Protein AF-A0A2P4Y8E2-F1 (afdb_monomer)

Nearest PDB structures (foldseek):
  6z0c-assembly1_A  TM=2.408E-01  e=1.254E+00  Escherichia coli
  8d9p-assembly1_A  TM=2.592E-01  e=2.891E+00  synthetic construct

Foldseek 3Di:
DVLLVLVVVLLVQLVVVVVVHNDDPADDPSSLVSLQSSVVVQCVVPVPDLGDPLRLVSCVLRDVDDSVNSSLSNVLSVLVVVLVVLVVVLVVLVVVLLVVQVVLVVCVVVDPLVVSLVCLLVDLVNLQSLLVSLVSQLVSLVSQQVSLVSQDPVNCVPDDCVNNPRDDSVVSNVVSLVVSVVSHDPPSYDSVSSVSSNVVNVVPPPDPDDDDDDDDDDDDDDDDDDDDDDDDDDDDDDDDDDDDDDDDPPPDDDRDDPCSVDDDDD

Mean predicted aligned error: 13.5 Å

pLDDT: mean 79.36, std 23.02, range [25.84, 97.94]

Solvent-accessible surface area (backbone atoms only — not comparable to full-atom values): 16280 Å² total; per-residue (Å²): 115,67,58,59,54,34,44,48,54,32,50,50,56,51,49,58,46,48,75,76,40,81,78,62,100,56,87,58,72,86,47,49,61,40,50,49,58,29,46,52,52,52,39,70,76,32,75,90,47,103,67,55,71,44,55,50,53,60,50,46,74,80,38,100,54,53,66,69,56,51,53,55,50,50,54,34,52,50,33,43,50,53,17,50,52,35,43,53,54,35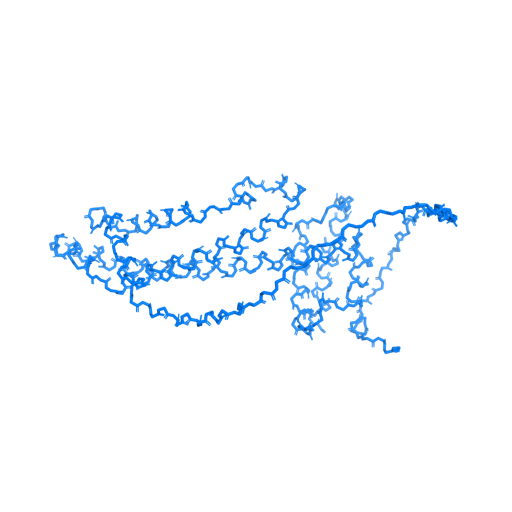,52,54,46,48,52,57,52,49,56,59,40,46,54,54,46,57,46,52,74,79,44,60,58,69,58,52,29,55,48,60,67,65,37,61,63,62,12,40,53,52,36,52,44,52,53,36,48,51,52,22,47,51,34,42,36,57,23,32,70,62,55,48,76,75,58,49,76,81,47,60,68,85,75,50,52,77,70,52,64,71,61,51,52,52,51,48,54,52,55,58,56,67,62,42,54,90,83,53,70,53,74,66,50,54,51,49,29,28,53,58,32,60,73,67,55,80,73,76,80,76,78,80,80,81,85,88,85,81,89,82,89,83,89,81,91,83,90,82,86,88,84,89,85,89,80,86,84,80,86,78,86,76,76,82,80,77,86,72,81,69,94,70,77,79,85,87,56,77,68,56,70,52,82,82,90,126

Structure (mmCIF, N/CA/C/O backbone):
data_AF-A0A2P4Y8E2-F1
#
_entry.id   AF-A0A2P4Y8E2-F1
#
loop_
_atom_site.group_PDB
_atom_site.id
_atom_site.type_symbol
_atom_site.label_atom_id
_atom_site.label_alt_id
_atom_site.label_comp_id
_atom_site.label_asym_id
_atom_site.label_entity_id
_atom_site.label_seq_id
_atom_site.pdbx_PDB_ins_code
_atom_site.Cartn_x
_atom_site.Cartn_y
_atom_site.Cartn_z
_atom_site.occupancy
_atom_site.B_iso_or_equiv
_atom_site.auth_seq_id
_atom_site.auth_comp_id
_atom_site.auth_asym_id
_atom_site.auth_atom_id
_atom_site.pdbx_PDB_model_num
ATOM 1 N N . ALA A 1 1 ? 2.349 -13.850 -28.112 1.00 74.94 1 ALA A N 1
ATOM 2 C CA . ALA A 1 1 ? 1.150 -13.007 -28.368 1.00 74.94 1 ALA A CA 1
ATOM 3 C C . ALA A 1 1 ? 1.001 -11.817 -27.395 1.00 74.94 1 ALA A C 1
ATOM 5 O O . ALA A 1 1 ? 1.073 -10.678 -27.838 1.00 74.94 1 ALA A O 1
ATOM 6 N N . GLU A 1 2 ? 0.826 -12.027 -26.080 1.00 88.19 2 GLU A N 1
ATOM 7 C CA . GLU A 1 2 ? 0.550 -10.923 -25.125 1.00 88.19 2 GLU A CA 1
ATOM 8 C C . GLU A 1 2 ? 1.796 -10.107 -24.721 1.00 88.19 2 GLU A C 1
ATOM 10 O O . GLU A 1 2 ? 1.729 -8.881 -24.643 1.00 88.19 2 GLU A O 1
ATOM 15 N N . VAL A 1 3 ? 2.953 -10.759 -24.530 1.00 86.06 3 VAL A N 1
ATOM 16 C CA . VAL A 1 3 ? 4.234 -10.079 -24.231 1.00 86.06 3 VAL A CA 1
ATOM 17 C C . VAL A 1 3 ? 4.598 -9.085 -25.336 1.00 86.06 3 VAL A C 1
ATOM 19 O O . VAL A 1 3 ? 4.912 -7.935 -25.045 1.00 86.06 3 VAL A O 1
ATOM 22 N N . VAL A 1 4 ? 4.484 -9.507 -26.600 1.00 87.56 4 VAL A N 1
ATOM 23 C CA . VAL A 1 4 ? 4.744 -8.668 -27.783 1.00 87.56 4 VAL A CA 1
ATOM 24 C C . VAL A 1 4 ? 3.806 -7.462 -27.809 1.00 87.56 4 VAL A C 1
ATOM 26 O O . VAL A 1 4 ? 4.258 -6.337 -27.989 1.00 87.56 4 VAL A O 1
ATOM 29 N N . ARG A 1 5 ? 2.512 -7.663 -27.532 1.00 92.62 5 ARG A N 1
ATOM 30 C CA . ARG A 1 5 ? 1.532 -6.571 -27.466 1.00 92.62 5 ARG A CA 1
ATOM 31 C C . ARG A 1 5 ? 1.879 -5.543 -26.388 1.00 92.62 5 ARG A C 1
ATOM 33 O O . ARG A 1 5 ? 1.798 -4.344 -26.637 1.00 92.62 5 ARG A O 1
ATOM 40 N N . LYS A 1 6 ? 2.260 -5.985 -25.183 1.00 92.44 6 LYS A N 1
ATOM 41 C CA . LYS A 1 6 ? 2.688 -5.073 -24.108 1.00 92.44 6 LYS A CA 1
ATOM 42 C C . LYS A 1 6 ? 3.998 -4.366 -24.451 1.00 92.44 6 LYS A C 1
ATOM 44 O O . LYS A 1 6 ? 4.163 -3.205 -24.083 1.00 92.44 6 LYS A O 1
ATOM 49 N N . LEU A 1 7 ? 4.911 -5.052 -25.140 1.00 91.31 7 LEU A N 1
ATOM 50 C CA . LEU A 1 7 ? 6.170 -4.465 -25.585 1.00 91.31 7 LEU A CA 1
ATOM 51 C C . LEU A 1 7 ? 5.919 -3.363 -26.616 1.00 91.31 7 LEU A C 1
ATOM 53 O O . LEU A 1 7 ? 6.537 -2.308 -26.521 1.00 91.31 7 LEU A O 1
ATOM 57 N N . GLU A 1 8 ? 4.968 -3.568 -27.527 1.00 92.94 8 GLU A N 1
ATOM 58 C CA . GLU A 1 8 ? 4.572 -2.543 -28.492 1.00 92.94 8 GLU A CA 1
ATOM 59 C C . GLU A 1 8 ? 3.977 -1.319 -27.789 1.00 92.94 8 GLU A C 1
ATOM 61 O O . GLU A 1 8 ? 4.393 -0.203 -28.063 1.00 92.94 8 GLU A O 1
ATOM 66 N N . VAL A 1 9 ? 3.119 -1.508 -26.777 1.00 95.00 9 VAL A N 1
ATOM 67 C CA . VAL A 1 9 ? 2.615 -0.390 -25.950 1.00 95.00 9 VAL A CA 1
ATOM 68 C C . VAL A 1 9 ? 3.758 0.394 -25.295 1.00 95.00 9 VAL A C 1
ATOM 70 O O . VAL A 1 9 ? 3.726 1.624 -25.261 1.00 95.00 9 VAL A O 1
ATOM 73 N N . LEU A 1 10 ? 4.778 -0.296 -24.775 1.00 95.06 10 LEU A N 1
ATOM 74 C CA . LEU A 1 10 ? 5.962 0.362 -24.224 1.00 95.06 10 LEU A CA 1
ATOM 75 C C . LEU A 1 10 ? 6.741 1.120 -25.313 1.00 95.06 10 LEU A C 1
ATOM 77 O O . LEU A 1 10 ? 7.168 2.245 -25.063 1.00 95.06 10 LEU A O 1
ATOM 81 N N . ARG A 1 11 ? 6.916 0.536 -26.502 1.00 92.88 11 ARG A N 1
ATOM 82 C CA . ARG A 1 11 ? 7.594 1.179 -27.636 1.00 92.88 11 ARG A CA 1
ATOM 83 C C . ARG A 1 11 ? 6.854 2.443 -28.079 1.00 92.88 11 ARG A C 1
ATOM 85 O O . ARG A 1 11 ? 7.490 3.489 -28.179 1.00 92.88 11 ARG A O 1
ATOM 92 N N . THR A 1 12 ? 5.536 2.375 -28.261 1.00 93.94 12 THR A N 1
ATOM 93 C CA . THR A 1 12 ? 4.703 3.535 -28.612 1.00 93.94 12 THR A CA 1
ATOM 94 C C . THR A 1 12 ? 4.834 4.640 -27.564 1.00 93.94 12 THR A C 1
ATOM 96 O O . THR A 1 12 ? 5.111 5.780 -27.914 1.00 93.94 12 THR A O 1
ATOM 99 N N . ALA A 1 13 ? 4.761 4.305 -26.271 1.00 93.31 13 ALA A N 1
ATOM 100 C CA . ALA A 1 13 ? 4.917 5.293 -25.201 1.00 93.31 13 ALA A CA 1
ATOM 101 C C . ALA A 1 13 ? 6.312 5.955 -25.189 1.00 93.31 13 ALA A C 1
ATOM 103 O O . ALA A 1 13 ? 6.449 7.131 -24.848 1.00 93.31 13 ALA A O 1
ATOM 104 N N . VAL A 1 14 ? 7.363 5.211 -25.553 1.00 93.19 14 VAL A N 1
ATOM 105 C CA . VAL A 1 14 ? 8.720 5.763 -25.710 1.00 93.19 14 VAL A CA 1
ATOM 106 C C . VAL A 1 14 ? 8.791 6.707 -26.909 1.00 93.19 14 VAL A C 1
ATOM 108 O O . VAL A 1 14 ? 9.417 7.762 -26.802 1.00 93.19 14 VAL A O 1
ATOM 111 N N . GLN A 1 15 ? 8.151 6.350 -28.022 1.00 91.31 15 GLN A N 1
ATOM 112 C CA . GLN A 1 15 ? 8.103 7.177 -29.224 1.00 91.31 15 GLN A CA 1
ATOM 113 C C . GLN A 1 15 ? 7.344 8.487 -28.979 1.00 91.31 15 GLN A C 1
ATOM 115 O O . GLN A 1 15 ? 7.900 9.553 -29.226 1.00 91.31 15 GLN A O 1
ATOM 120 N N . GLU A 1 16 ? 6.145 8.430 -28.398 1.00 91.69 16 GLU A N 1
ATOM 121 C CA . GLU A 1 16 ? 5.356 9.618 -28.030 1.00 91.69 16 GLU A CA 1
ATOM 122 C C . GLU A 1 16 ? 6.143 10.556 -27.098 1.00 91.69 16 GLU A C 1
ATOM 124 O O . GLU A 1 16 ? 6.124 11.784 -27.233 1.00 91.69 16 GLU A O 1
ATOM 129 N N . LEU A 1 17 ? 6.896 9.985 -26.152 1.00 89.31 17 LEU A N 1
ATOM 130 C CA . LEU A 1 17 ? 7.769 10.773 -25.291 1.00 89.31 17 LEU A CA 1
ATOM 131 C C . LEU A 1 17 ? 8.895 11.445 -26.089 1.00 89.31 17 LEU A C 1
ATOM 133 O O . LEU A 1 17 ? 9.172 12.620 -25.862 1.00 89.31 17 LEU A O 1
ATOM 137 N N . ALA A 1 18 ? 9.530 10.721 -27.012 1.00 89.06 18 ALA A N 1
ATOM 138 C CA . ALA A 1 18 ? 10.612 11.243 -27.843 1.00 89.06 18 ALA A CA 1
ATOM 139 C C . ALA A 1 18 ? 10.145 12.341 -28.817 1.00 89.06 18 ALA A C 1
ATOM 141 O O . ALA A 1 18 ? 10.914 13.256 -29.113 1.00 89.06 18 ALA A O 1
ATOM 142 N N . GLU A 1 19 ? 8.894 12.274 -29.281 1.00 89.38 19 GLU A N 1
ATOM 143 C CA . GLU A 1 19 ? 8.266 13.288 -30.140 1.00 89.38 19 GLU A CA 1
ATOM 144 C C . GLU A 1 19 ? 8.021 14.610 -29.398 1.00 89.38 19 GLU A C 1
ATOM 146 O O . GLU A 1 19 ? 8.092 15.685 -29.995 1.00 89.38 19 GLU A O 1
ATOM 151 N N . THR A 1 20 ? 7.774 14.553 -28.086 1.00 84.81 20 THR A N 1
ATOM 152 C CA . THR A 1 20 ? 7.528 15.750 -27.262 1.00 84.81 20 THR A CA 1
ATOM 153 C C . THR A 1 20 ? 8.806 16.361 -26.691 1.00 84.81 20 THR A C 1
ATOM 155 O O . THR A 1 20 ? 8.908 17.586 -26.584 1.00 84.81 20 THR A O 1
ATOM 158 N N . ALA A 1 21 ? 9.790 15.539 -26.317 1.00 81.50 21 ALA A N 1
ATOM 159 C CA . ALA A 1 21 ? 11.066 16.000 -25.784 1.00 81.50 21 ALA A CA 1
ATOM 160 C C . ALA A 1 21 ? 12.172 14.938 -25.930 1.00 81.50 21 ALA A C 1
ATOM 162 O O . ALA A 1 21 ? 11.895 13.740 -25.956 1.00 81.50 21 ALA A O 1
ATOM 163 N N . PRO A 1 22 ? 13.460 15.337 -25.923 1.00 84.56 22 PRO A N 1
ATOM 164 C CA . PRO A 1 22 ? 14.555 14.378 -25.848 1.00 84.56 22 PRO A CA 1
ATOM 165 C C . PRO A 1 22 ? 14.418 13.467 -24.623 1.00 84.56 22 PRO A C 1
ATOM 167 O O . PRO A 1 22 ? 14.210 13.952 -23.506 1.00 84.56 22 PRO A O 1
ATOM 170 N N . ILE A 1 23 ? 14.594 12.155 -24.820 1.00 83.56 23 ILE A N 1
ATOM 171 C CA . ILE A 1 23 ? 14.490 11.178 -23.731 1.00 83.56 23 ILE A CA 1
ATOM 172 C C . ILE A 1 23 ? 15.496 11.542 -22.622 1.00 83.56 23 ILE A C 1
ATOM 174 O O . ILE A 1 23 ? 16.705 11.632 -22.877 1.00 83.56 23 ILE A O 1
ATOM 178 N N . PRO A 1 24 ? 15.034 11.761 -21.378 1.00 82.56 24 PRO A N 1
ATOM 179 C CA . PRO A 1 24 ? 15.898 12.203 -20.295 1.00 82.56 24 PRO A CA 1
ATOM 180 C C . PRO A 1 24 ? 16.898 11.118 -19.881 1.00 82.56 24 PRO A C 1
ATOM 182 O O . PRO A 1 24 ? 16.663 9.920 -20.010 1.00 82.56 24 PRO A O 1
ATOM 185 N N . LYS A 1 25 ? 18.010 11.533 -19.261 1.00 82.69 25 LYS A N 1
ATOM 186 C CA . LYS A 1 25 ? 18.989 10.602 -18.654 1.00 82.69 25 LYS A CA 1
ATOM 187 C C . LYS A 1 25 ? 18.407 9.775 -17.499 1.00 82.69 25 LYS A C 1
ATOM 189 O O . LYS A 1 25 ? 19.018 8.799 -17.071 1.00 82.69 25 LYS A O 1
ATOM 194 N N . VAL A 1 26 ? 17.268 10.200 -16.963 1.00 83.62 26 VAL A N 1
ATOM 195 C CA . VAL A 1 26 ? 16.544 9.560 -15.864 1.00 83.62 26 VAL A CA 1
ATOM 196 C C . VAL A 1 26 ? 15.333 8.849 -16.441 1.00 83.62 26 VAL A C 1
ATOM 198 O O . VAL A 1 26 ? 14.685 9.417 -17.310 1.00 83.62 26 VAL A O 1
ATOM 201 N N . PHE A 1 27 ? 15.012 7.651 -15.949 1.00 88.00 27 PHE A N 1
ATOM 202 C CA . PHE A 1 27 ? 13.836 6.919 -16.400 1.00 88.00 27 PHE A CA 1
ATOM 203 C C . PHE A 1 27 ? 12.560 7.765 -16.209 1.00 88.00 27 PHE A C 1
ATOM 205 O O . PHE A 1 27 ? 12.288 8.192 -15.083 1.00 88.00 27 PHE A O 1
ATOM 212 N N . PRO A 1 28 ? 11.774 8.016 -17.266 1.00 88.19 28 PRO A N 1
ATOM 213 C CA . PRO A 1 28 ? 10.531 8.764 -17.180 1.00 88.19 28 PRO A CA 1
ATOM 214 C C . PRO A 1 28 ? 9.471 7.949 -16.446 1.00 88.19 28 PRO A C 1
ATOM 216 O O . PRO A 1 28 ? 9.211 6.798 -16.789 1.00 88.19 28 PRO A O 1
ATOM 219 N N . ARG A 1 29 ? 8.785 8.571 -15.484 1.00 86.88 29 ARG A N 1
ATOM 220 C CA . ARG A 1 29 ? 7.703 7.912 -14.734 1.00 86.88 29 ARG A CA 1
ATOM 221 C C . ARG A 1 29 ? 6.505 7.528 -15.591 1.00 86.88 29 ARG A C 1
ATOM 223 O O . ARG A 1 29 ? 5.814 6.578 -15.250 1.00 86.88 29 ARG A O 1
ATOM 230 N N . SER A 1 30 ? 6.267 8.231 -16.698 1.00 89.06 30 SER A N 1
ATOM 231 C CA . SER A 1 30 ? 5.232 7.862 -17.673 1.00 89.06 30 SER A CA 1
ATOM 232 C C . SER A 1 30 ? 5.453 6.464 -18.257 1.00 89.06 30 SER A C 1
ATOM 234 O O . SER A 1 30 ? 4.492 5.803 -18.636 1.00 89.06 30 SER A O 1
ATOM 236 N N . LEU A 1 31 ? 6.702 5.986 -18.271 1.00 92.81 31 LEU A N 1
ATOM 237 C CA . LEU A 1 31 ? 7.066 4.659 -18.755 1.00 92.81 31 LEU A CA 1
ATOM 238 C C . LEU A 1 31 ? 7.060 3.586 -17.654 1.00 92.81 31 LEU A C 1
ATOM 240 O O . LEU A 1 31 ? 7.261 2.415 -17.972 1.00 92.81 31 LEU A O 1
ATOM 244 N N . ASP A 1 32 ? 6.823 3.941 -16.383 1.00 92.69 32 ASP A N 1
ATOM 245 C CA . ASP A 1 32 ? 6.827 2.981 -15.271 1.00 92.69 32 ASP A CA 1
ATOM 246 C C . ASP A 1 32 ? 5.762 1.889 -15.474 1.00 92.69 32 ASP A C 1
ATOM 248 O O . ASP A 1 32 ? 6.080 0.703 -15.385 1.00 92.69 32 ASP A O 1
ATOM 252 N N . GLU A 1 33 ? 4.516 2.264 -15.793 1.00 94.75 33 GLU A N 1
ATOM 253 C CA . GLU A 1 33 ? 3.429 1.292 -15.994 1.00 94.75 33 GLU A CA 1
ATOM 254 C C . GLU A 1 33 ? 3.597 0.450 -17.271 1.00 94.75 33 GLU A C 1
ATOM 256 O O . GLU A 1 33 ? 3.504 -0.778 -17.170 1.00 94.75 33 GLU A O 1
ATOM 261 N N . PRO A 1 34 ? 3.895 1.029 -18.455 1.00 95.19 34 PRO A N 1
ATOM 262 C CA . PRO A 1 34 ? 4.160 0.235 -19.654 1.00 95.19 34 PRO A CA 1
ATOM 263 C C . PRO A 1 34 ? 5.328 -0.742 -19.476 1.00 95.19 34 PRO A C 1
ATOM 265 O O . PRO A 1 34 ? 5.195 -1.919 -19.818 1.00 95.19 34 PRO A O 1
ATOM 268 N N . LEU A 1 35 ? 6.442 -0.301 -18.872 1.00 95.19 35 LEU A N 1
ATOM 269 C CA . LEU A 1 35 ? 7.584 -1.178 -18.599 1.00 95.19 35 LEU A CA 1
ATOM 270 C C . LEU A 1 35 ? 7.185 -2.297 -17.639 1.00 95.19 35 LEU A C 1
ATOM 272 O O . LEU A 1 35 ? 7.512 -3.460 -17.881 1.00 95.19 35 LEU A O 1
ATOM 276 N N . ARG A 1 36 ? 6.461 -1.963 -16.564 1.00 94.81 36 ARG A N 1
ATOM 277 C CA . ARG A 1 36 ? 6.048 -2.948 -15.565 1.00 94.81 36 ARG A CA 1
ATOM 278 C C . ARG A 1 36 ? 5.073 -3.984 -16.130 1.00 94.81 36 ARG A C 1
ATOM 280 O O . ARG A 1 36 ? 5.105 -5.136 -15.703 1.00 94.81 36 ARG A O 1
ATOM 287 N N . ALA A 1 37 ? 4.230 -3.605 -17.087 1.00 94.44 37 ALA A N 1
ATOM 288 C CA . ALA A 1 37 ? 3.280 -4.516 -17.717 1.00 94.44 37 ALA A CA 1
ATOM 289 C C . ALA A 1 37 ? 3.972 -5.616 -18.538 1.00 94.44 37 ALA A C 1
ATOM 291 O O . ALA A 1 37 ? 3.604 -6.781 -18.413 1.00 94.44 37 ALA A O 1
ATOM 292 N N . VAL A 1 38 ? 4.984 -5.261 -19.338 1.00 93.31 38 VAL A N 1
ATOM 293 C CA . VAL A 1 38 ? 5.815 -6.245 -20.062 1.00 93.31 38 VAL A CA 1
ATOM 294 C C . VAL A 1 38 ? 6.565 -7.119 -19.072 1.00 93.31 38 VAL A C 1
ATOM 296 O O . VAL A 1 38 ? 6.594 -8.343 -19.167 1.00 93.31 38 VAL A O 1
ATOM 299 N N . ASP A 1 39 ? 7.153 -6.458 -18.088 1.00 92.38 39 ASP A N 1
ATOM 300 C CA . ASP A 1 39 ? 8.009 -7.073 -17.107 1.00 92.38 39 ASP A CA 1
ATOM 301 C C . ASP A 1 39 ? 7.324 -8.173 -16.278 1.00 92.38 39 ASP A C 1
ATOM 303 O O . ASP A 1 39 ? 7.903 -9.239 -16.073 1.00 92.38 39 ASP A O 1
ATOM 307 N N . LYS A 1 40 ? 6.083 -7.949 -15.828 1.00 92.69 40 LYS A N 1
ATOM 308 C CA . LYS A 1 40 ? 5.304 -8.971 -15.108 1.00 92.69 40 LYS A CA 1
ATOM 309 C C . LYS A 1 40 ? 5.214 -10.270 -15.899 1.00 92.69 40 LYS A C 1
ATOM 311 O O . LYS A 1 40 ? 5.509 -11.324 -15.350 1.00 92.69 40 LYS A O 1
ATOM 316 N N . LEU A 1 41 ? 4.913 -10.176 -17.192 1.00 91.06 41 LEU A N 1
ATOM 317 C CA . LEU A 1 41 ? 4.785 -11.344 -18.061 1.00 91.06 41 LEU A CA 1
ATOM 318 C C . LEU A 1 41 ? 6.123 -12.071 -18.245 1.00 91.06 41 LEU A C 1
ATOM 320 O O . LEU A 1 41 ? 6.163 -13.297 -18.266 1.00 91.06 41 LEU A O 1
ATOM 324 N N . VAL A 1 42 ? 7.231 -11.329 -18.339 1.00 88.88 42 VAL A N 1
ATOM 325 C CA . VAL A 1 42 ? 8.577 -11.919 -18.439 1.00 88.88 42 VAL A CA 1
ATOM 326 C C . VAL A 1 42 ? 8.961 -12.642 -17.146 1.00 88.88 42 VAL A C 1
ATOM 328 O O . VAL A 1 42 ? 9.538 -13.727 -17.201 1.00 88.88 42 VAL A O 1
ATOM 331 N N . VAL A 1 43 ? 8.639 -12.067 -15.985 1.00 88.56 43 VAL A N 1
ATOM 332 C CA . VAL A 1 43 ? 8.870 -12.710 -14.681 1.00 88.56 43 VAL A CA 1
ATOM 333 C C . VAL A 1 43 ? 7.985 -13.944 -14.512 1.00 88.56 43 VAL A C 1
ATOM 335 O O . VAL A 1 43 ? 8.467 -14.964 -14.035 1.00 88.56 43 VAL A O 1
ATOM 338 N N . GLU A 1 44 ? 6.722 -13.890 -14.930 1.00 87.56 44 GLU A N 1
ATOM 339 C CA . GLU A 1 44 ? 5.806 -15.037 -14.888 1.00 87.56 44 GLU A CA 1
ATOM 340 C C . GLU A 1 44 ? 6.270 -16.183 -15.798 1.00 87.56 44 GLU A C 1
ATOM 342 O O . GLU A 1 44 ? 6.232 -17.342 -15.389 1.00 87.56 44 GLU A O 1
ATOM 347 N N . ALA A 1 45 ? 6.769 -15.870 -16.998 1.00 85.75 45 ALA A N 1
ATOM 348 C CA . ALA A 1 45 ? 7.325 -16.861 -17.918 1.00 85.75 45 ALA A CA 1
ATO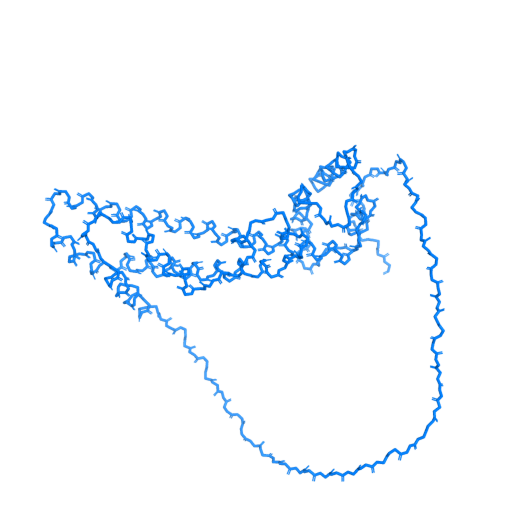M 349 C C . ALA A 1 45 ? 8.675 -17.429 -17.439 1.00 85.75 45 ALA A C 1
ATOM 351 O O . ALA A 1 45 ? 9.010 -18.582 -17.724 1.00 85.75 45 ALA A O 1
ATOM 352 N N . HIS A 1 46 ? 9.461 -16.639 -16.700 1.00 83.44 46 HIS A N 1
ATOM 353 C CA . HIS A 1 46 ? 10.808 -17.008 -16.260 1.00 83.44 46 HIS A CA 1
ATOM 354 C C . HIS A 1 46 ? 11.082 -16.665 -14.780 1.00 83.44 46 HIS A C 1
ATOM 356 O O . HIS A 1 46 ? 12.022 -15.923 -14.485 1.00 83.44 46 HIS A O 1
ATOM 362 N N . PRO A 1 47 ? 10.352 -17.253 -13.814 1.00 76.56 47 PRO A N 1
ATOM 363 C CA . PRO A 1 47 ? 10.366 -16.822 -12.408 1.00 76.56 47 PRO A CA 1
ATOM 364 C C . PRO A 1 47 ? 11.724 -16.982 -11.711 1.00 76.56 47 PRO A C 1
ATOM 366 O O . PRO A 1 47 ? 12.041 -16.248 -10.779 1.00 76.56 47 PRO A O 1
ATOM 369 N N . ASN A 1 48 ? 12.558 -17.911 -12.188 1.00 70.25 48 ASN A N 1
ATOM 370 C CA . ASN A 1 48 ? 13.880 -18.194 -11.619 1.00 70.25 48 ASN A CA 1
ATOM 371 C C . ASN A 1 48 ? 15.037 -17.504 -12.363 1.00 70.25 48 ASN A C 1
ATOM 373 O O . ASN A 1 48 ? 16.191 -17.622 -11.946 1.00 70.25 48 ASN A O 1
ATOM 377 N N . LYS A 1 49 ? 14.767 -16.788 -13.463 1.00 72.62 49 LYS A N 1
ATOM 378 C CA . LYS A 1 49 ? 15.781 -16.024 -14.205 1.00 72.62 49 LYS A CA 1
ATOM 379 C C . LYS A 1 49 ? 15.483 -14.543 -13.975 1.00 72.62 49 LYS A C 1
ATOM 381 O O . LYS A 1 49 ? 14.395 -14.082 -14.277 1.00 72.62 49 LYS A O 1
ATOM 386 N N . TRP A 1 50 ? 16.441 -13.751 -13.487 1.00 65.00 50 TRP A N 1
ATOM 387 C CA . TRP A 1 50 ? 16.217 -12.335 -13.120 1.00 65.00 50 TRP A CA 1
ATOM 388 C C . TRP A 1 50 ? 16.020 -11.372 -14.318 1.00 65.00 50 TRP A C 1
ATOM 390 O O . TRP A 1 50 ? 16.259 -10.174 -14.185 1.00 65.00 50 TRP A O 1
ATOM 400 N N . ARG A 1 51 ? 15.508 -11.894 -15.444 1.00 67.56 51 ARG A N 1
ATOM 401 C CA . ARG A 1 51 ? 15.203 -11.302 -16.757 1.00 67.56 51 ARG A CA 1
ATOM 402 C C . ARG A 1 51 ? 16.314 -11.515 -17.780 1.00 67.56 51 ARG A C 1
ATOM 404 O O . ARG A 1 51 ? 17.394 -10.936 -17.711 1.00 67.56 51 ARG A O 1
ATOM 411 N N . VAL A 1 52 ? 16.009 -12.435 -18.689 1.00 76.75 52 VAL A N 1
ATOM 412 C CA . VAL A 1 52 ? 16.862 -13.056 -19.709 1.00 76.75 52 VAL A CA 1
ATOM 413 C C . VAL A 1 52 ? 17.692 -12.024 -20.484 1.00 76.75 52 VAL A C 1
ATOM 415 O O . VAL A 1 52 ? 17.282 -10.877 -20.668 1.00 76.75 52 VAL A O 1
ATOM 418 N N . THR A 1 53 ? 18.884 -12.415 -20.946 1.00 78.44 53 THR A N 1
ATOM 419 C CA . THR A 1 53 ? 19.767 -11.520 -21.713 1.00 78.44 53 THR A CA 1
ATOM 420 C C . THR A 1 53 ? 19.083 -10.968 -22.967 1.00 78.44 53 THR A C 1
ATOM 422 O O . THR A 1 53 ? 19.224 -9.770 -23.209 1.00 78.44 53 THR A O 1
ATOM 425 N N . GLY A 1 54 ? 18.296 -11.788 -23.678 1.00 83.75 54 GLY A N 1
ATOM 426 C CA . GLY A 1 54 ? 17.499 -11.371 -24.840 1.00 83.75 54 GLY A CA 1
ATOM 427 C C . GLY A 1 54 ? 16.540 -10.229 -24.512 1.00 83.75 54 GLY A C 1
ATOM 428 O O . GLY A 1 54 ? 16.629 -9.168 -25.112 1.00 83.75 54 GLY A O 1
ATOM 429 N N . TYR A 1 55 ? 15.747 -10.354 -23.444 1.00 88.81 55 TYR A N 1
ATOM 430 C CA . TYR A 1 55 ? 14.821 -9.300 -23.017 1.00 88.81 55 TYR A CA 1
ATOM 431 C C . TYR A 1 55 ? 15.502 -7.941 -22.777 1.00 88.81 55 TYR A C 1
ATOM 433 O O . TYR A 1 55 ? 15.018 -6.903 -23.227 1.00 88.81 55 TYR A O 1
ATOM 441 N N . PHE A 1 56 ? 16.656 -7.924 -22.102 1.00 90.00 56 PHE A N 1
ATOM 442 C CA . PHE A 1 56 ? 17.399 -6.674 -21.924 1.00 90.00 56 PHE A CA 1
ATOM 443 C C . PHE A 1 56 ? 17.984 -6.145 -23.235 1.00 90.00 56 PHE A C 1
ATOM 445 O O . PHE A 1 56 ? 18.035 -4.928 -23.404 1.00 90.00 56 PHE A O 1
ATOM 452 N N . ALA A 1 57 ? 18.430 -7.020 -24.140 1.00 89.19 57 ALA A N 1
ATOM 453 C CA . ALA A 1 57 ? 18.886 -6.608 -25.464 1.00 89.19 57 ALA A CA 1
ATOM 454 C C . ALA A 1 57 ? 17.746 -5.925 -26.234 1.00 89.19 57 ALA A C 1
ATOM 456 O O . ALA A 1 57 ? 17.931 -4.800 -26.692 1.00 89.19 57 ALA A O 1
ATOM 457 N N . THR A 1 58 ? 16.559 -6.536 -26.247 1.00 90.31 58 THR A N 1
ATOM 458 C CA . THR A 1 58 ? 15.322 -6.004 -26.835 1.00 90.31 58 THR A CA 1
ATOM 459 C C . THR A 1 58 ? 14.984 -4.622 -26.283 1.00 90.31 58 THR A C 1
ATOM 461 O O . THR A 1 58 ? 14.838 -3.677 -27.055 1.00 90.31 58 THR A O 1
ATOM 464 N N . LEU A 1 59 ? 14.935 -4.457 -24.955 1.00 93.06 59 LEU A N 1
ATOM 465 C CA . LEU A 1 59 ? 14.649 -3.158 -24.334 1.00 93.06 59 LEU A CA 1
ATOM 466 C C . LEU A 1 59 ? 15.661 -2.075 -24.736 1.00 93.06 59 LEU A C 1
ATOM 468 O O . LEU A 1 59 ? 15.274 -0.948 -25.034 1.00 93.06 59 LEU A O 1
ATOM 472 N N . MET A 1 60 ? 16.954 -2.405 -24.758 1.00 92.88 60 MET A N 1
ATOM 473 C CA . MET A 1 60 ? 18.018 -1.448 -25.085 1.00 92.88 60 MET A CA 1
ATOM 474 C C . MET A 1 60 ? 18.032 -1.015 -26.559 1.00 92.88 60 MET A C 1
ATOM 476 O O . MET A 1 60 ? 18.752 -0.076 -26.891 1.00 92.88 60 MET A O 1
ATOM 480 N N . THR A 1 61 ? 17.260 -1.661 -27.443 1.00 92.00 61 THR A N 1
ATOM 481 C CA . THR A 1 61 ? 17.147 -1.222 -28.847 1.00 92.00 61 THR A CA 1
ATOM 482 C C . THR A 1 61 ? 16.399 0.103 -28.993 1.00 92.00 61 THR A C 1
ATOM 484 O O . THR A 1 61 ? 16.729 0.882 -29.881 1.00 92.00 61 THR A O 1
ATOM 487 N N . PHE A 1 62 ? 15.438 0.387 -28.107 1.00 90.50 62 PHE A N 1
ATOM 488 C CA . PHE A 1 62 ? 14.603 1.593 -28.167 1.00 90.50 62 PHE A CA 1
ATOM 489 C C . PHE A 1 62 ? 14.645 2.433 -26.881 1.00 90.50 62 PHE A C 1
ATOM 491 O O . PHE A 1 62 ? 14.267 3.602 -26.897 1.00 90.50 62 PHE A O 1
ATOM 498 N N . LEU A 1 63 ? 15.138 1.887 -25.763 1.00 92.50 63 LEU A N 1
ATOM 499 C CA . LEU A 1 63 ? 15.394 2.648 -24.541 1.00 92.50 63 LEU A CA 1
ATOM 500 C C . LEU A 1 63 ? 16.878 3.031 -24.444 1.00 92.50 63 LEU A C 1
ATOM 502 O O . LEU A 1 63 ? 17.726 2.141 -24.357 1.00 92.50 63 LEU A O 1
ATOM 506 N N . PRO A 1 64 ? 17.224 4.329 -24.337 1.00 91.00 64 PRO A N 1
ATOM 507 C CA . PRO A 1 64 ? 18.610 4.791 -24.246 1.00 91.00 64 PRO A CA 1
ATOM 508 C C . PRO A 1 64 ? 19.193 4.629 -22.826 1.00 91.00 64 PRO A C 1
ATOM 510 O O . PRO A 1 64 ? 19.841 5.531 -22.289 1.00 91.00 64 PRO A O 1
ATOM 513 N N . TYR A 1 65 ? 18.965 3.475 -22.193 1.00 92.00 65 TYR A N 1
ATOM 514 C CA . TYR A 1 65 ? 19.430 3.149 -20.845 1.00 92.00 65 TYR A CA 1
ATOM 515 C C . TYR A 1 65 ? 20.265 1.873 -20.843 1.00 92.00 65 TYR A C 1
ATOM 517 O O . TYR A 1 65 ? 20.013 0.935 -21.588 1.00 92.00 65 TYR A O 1
ATOM 525 N N . THR A 1 66 ? 21.252 1.802 -19.952 1.00 91.62 66 THR A N 1
ATOM 526 C CA . THR A 1 66 ? 22.069 0.592 -19.812 1.00 91.62 66 THR A CA 1
ATOM 527 C C . THR A 1 66 ? 21.273 -0.545 -19.168 1.00 91.62 66 THR A C 1
ATOM 529 O O . THR A 1 66 ? 20.389 -0.309 -18.341 1.00 91.62 66 THR A O 1
ATOM 532 N N . LYS A 1 67 ? 21.661 -1.798 -19.445 1.00 90.88 67 LYS A N 1
ATOM 533 C CA . LYS A 1 67 ? 21.106 -2.998 -18.788 1.00 90.88 67 LYS A CA 1
ATOM 534 C C . LYS A 1 67 ? 21.050 -2.862 -17.263 1.00 90.88 67 LYS A C 1
ATOM 536 O O . LYS A 1 67 ? 20.039 -3.176 -16.645 1.00 90.88 67 LYS A O 1
ATOM 541 N N . GLN A 1 68 ? 22.125 -2.360 -16.650 1.00 90.00 68 GLN A N 1
ATOM 542 C CA . GLN A 1 68 ? 22.195 -2.182 -15.198 1.00 90.00 68 GLN A CA 1
ATOM 543 C C . GLN A 1 68 ? 21.214 -1.117 -14.694 1.00 90.00 68 GLN A C 1
ATOM 545 O O . GLN A 1 68 ? 20.635 -1.262 -13.615 1.00 90.00 68 GLN A O 1
ATOM 550 N N . TYR A 1 69 ? 21.011 -0.056 -15.474 1.00 90.88 69 TYR A N 1
ATOM 551 C CA . TYR A 1 69 ? 20.050 0.985 -15.146 1.00 90.88 69 TYR A CA 1
ATOM 552 C C . TYR A 1 69 ? 18.611 0.462 -15.221 1.00 90.88 69 TYR A C 1
ATOM 554 O O . TYR A 1 69 ? 17.855 0.639 -14.265 1.00 90.88 69 TYR A O 1
ATOM 562 N N . LEU A 1 70 ? 18.266 -0.251 -16.299 1.00 92.06 70 LEU A N 1
ATOM 563 C CA . LEU A 1 70 ? 16.961 -0.899 -16.460 1.00 92.06 70 LEU A CA 1
ATOM 564 C C . LEU A 1 70 ? 16.705 -1.902 -15.332 1.00 92.06 70 LEU A C 1
ATOM 566 O O . LEU A 1 70 ? 15.678 -1.808 -14.669 1.00 92.06 70 LEU A O 1
ATOM 570 N N . LYS A 1 71 ? 17.677 -2.769 -15.016 1.00 90.94 71 LYS A N 1
ATOM 571 C CA . LYS A 1 71 ? 17.593 -3.699 -13.876 1.00 90.94 71 LYS A CA 1
ATOM 572 C C . LYS A 1 71 ? 17.244 -2.974 -12.573 1.00 90.94 71 LYS A C 1
ATOM 574 O O . LYS A 1 71 ? 16.332 -3.385 -11.862 1.00 90.94 71 LYS A O 1
ATOM 579 N N . SER A 1 72 ? 17.964 -1.895 -12.261 1.00 90.50 72 SER A N 1
ATOM 580 C CA . SER A 1 72 ? 17.712 -1.086 -11.062 1.00 90.50 72 SER A CA 1
ATOM 581 C C . SER A 1 72 ? 16.310 -0.474 -11.063 1.00 90.50 72 SER A C 1
ATOM 583 O O . SER A 1 72 ? 15.681 -0.432 -10.008 1.00 90.50 72 SER A O 1
ATOM 585 N N . ASN A 1 73 ? 15.820 -0.009 -12.215 1.00 91.81 73 ASN A N 1
ATOM 586 C CA . ASN A 1 73 ? 14.483 0.566 -12.319 1.00 91.81 73 ASN A CA 1
ATOM 587 C C . ASN A 1 73 ? 13.389 -0.489 -12.117 1.00 91.81 73 ASN A C 1
ATOM 589 O O . ASN A 1 73 ? 12.427 -0.247 -11.400 1.00 91.81 73 ASN A O 1
ATOM 593 N N . MET A 1 74 ? 13.562 -1.677 -12.689 1.00 92.50 74 MET A N 1
ATOM 594 C CA . MET A 1 74 ? 12.596 -2.768 -12.563 1.00 92.50 74 MET A CA 1
ATOM 595 C C . MET A 1 74 ? 12.494 -3.273 -11.122 1.00 92.50 74 MET A C 1
ATOM 597 O O . MET A 1 74 ? 11.390 -3.403 -10.611 1.00 92.50 74 MET A O 1
ATOM 601 N N . LEU A 1 75 ? 13.626 -3.429 -10.425 1.00 92.75 75 LEU A N 1
ATOM 602 C CA . LEU A 1 75 ? 13.636 -3.763 -8.993 1.00 92.75 75 LEU A CA 1
ATOM 603 C C . LEU A 1 75 ? 12.893 -2.717 -8.147 1.00 92.75 75 LEU A C 1
ATOM 605 O O . LEU A 1 75 ? 12.145 -3.071 -7.237 1.00 92.75 75 LEU A O 1
ATOM 609 N N . ARG A 1 76 ? 13.056 -1.425 -8.466 1.00 93.94 76 ARG A N 1
ATOM 610 C CA . ARG A 1 76 ? 12.299 -0.341 -7.819 1.00 93.94 76 ARG A CA 1
ATOM 611 C C . ARG A 1 76 ? 10.793 -0.497 -8.060 1.00 93.94 76 ARG A C 1
ATOM 613 O O . ARG A 1 76 ? 10.015 -0.329 -7.125 1.00 93.94 76 ARG A O 1
ATOM 620 N N . LEU A 1 77 ? 10.377 -0.798 -9.292 1.00 94.25 77 LEU A N 1
ATOM 621 C CA . LEU A 1 77 ? 8.964 -0.994 -9.641 1.00 94.25 77 LEU A CA 1
ATOM 622 C C . LEU A 1 77 ? 8.367 -2.240 -8.981 1.00 94.25 77 LEU A C 1
ATOM 624 O O . LEU A 1 77 ? 7.220 -2.209 -8.546 1.00 94.25 77 LEU A O 1
ATOM 628 N N . GLU A 1 78 ? 9.145 -3.308 -8.837 1.00 93.62 78 GLU A N 1
ATOM 629 C CA . GLU A 1 78 ? 8.740 -4.485 -8.068 1.00 93.62 78 GLU A CA 1
ATOM 630 C C . GLU A 1 78 ? 8.542 -4.155 -6.590 1.00 93.62 78 GLU A C 1
ATOM 632 O O . GLU A 1 78 ? 7.502 -4.493 -6.030 1.00 93.62 78 GLU A O 1
ATOM 637 N N . ALA A 1 79 ? 9.485 -3.443 -5.966 1.00 95.31 79 ALA A N 1
ATOM 638 C CA . ALA A 1 79 ? 9.338 -3.001 -4.579 1.00 95.31 79 ALA A CA 1
ATOM 639 C C . ALA A 1 79 ? 8.093 -2.114 -4.392 1.00 95.31 79 ALA A C 1
ATOM 641 O O . ALA A 1 79 ? 7.366 -2.272 -3.411 1.00 95.31 79 ALA A O 1
ATOM 642 N N . ARG A 1 80 ? 7.808 -1.231 -5.361 1.00 94.94 80 ARG A N 1
ATOM 643 C CA . ARG A 1 80 ? 6.591 -0.405 -5.393 1.00 94.94 80 ARG A CA 1
ATOM 644 C C . ARG A 1 80 ? 5.324 -1.257 -5.431 1.00 94.94 80 ARG A C 1
ATOM 646 O O . ARG A 1 80 ? 4.390 -0.992 -4.682 1.00 94.94 80 ARG A O 1
ATOM 653 N N . ASP A 1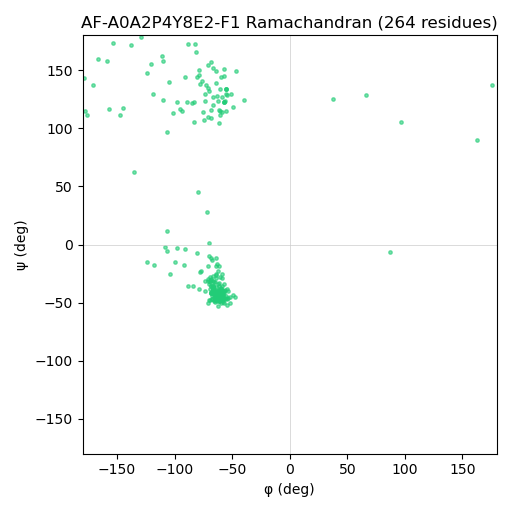 81 ? 5.286 -2.269 -6.294 1.00 95.38 81 ASP A N 1
ATOM 654 C CA . ASP A 1 81 ? 4.140 -3.173 -6.415 1.00 95.38 81 ASP A CA 1
ATOM 655 C C . ASP A 1 81 ? 3.931 -3.991 -5.134 1.00 95.38 81 ASP A C 1
ATOM 657 O O . ASP A 1 81 ? 2.796 -4.145 -4.687 1.00 95.38 81 ASP A O 1
ATOM 661 N N . VAL A 1 82 ? 5.013 -4.471 -4.511 1.00 96.00 82 VAL A N 1
ATOM 662 C CA . VAL A 1 82 ? 4.947 -5.179 -3.224 1.00 96.00 82 VAL A CA 1
ATOM 663 C C . VAL A 1 82 ? 4.381 -4.266 -2.136 1.00 96.00 82 VAL A C 1
ATOM 665 O O . VAL A 1 82 ? 3.449 -4.660 -1.437 1.00 96.00 82 VAL A O 1
ATOM 668 N N . ALA A 1 83 ? 4.884 -3.034 -2.021 1.00 96.94 83 ALA A N 1
ATOM 669 C CA . ALA A 1 83 ? 4.364 -2.061 -1.062 1.00 96.94 83 ALA A CA 1
ATOM 670 C C . ALA A 1 83 ? 2.882 -1.740 -1.315 1.00 96.94 83 ALA A C 1
ATOM 672 O O . ALA A 1 83 ? 2.087 -1.698 -0.375 1.00 96.94 83 ALA A O 1
ATOM 673 N N . ARG A 1 84 ? 2.483 -1.579 -2.582 1.00 96.38 84 ARG A N 1
ATOM 674 C CA . ARG A 1 84 ? 1.085 -1.352 -2.967 1.00 96.38 84 ARG A CA 1
ATOM 675 C C . ARG A 1 84 ? 0.182 -2.534 -2.601 1.00 96.38 84 ARG A C 1
ATOM 677 O O . ARG A 1 84 ? -0.894 -2.317 -2.060 1.00 96.38 84 ARG A O 1
ATOM 684 N N . ASN A 1 85 ? 0.623 -3.765 -2.829 1.00 96.88 85 ASN A N 1
ATOM 685 C CA . ASN A 1 85 ? -0.148 -4.955 -2.473 1.00 96.88 85 ASN A CA 1
ATOM 686 C C . ASN A 1 85 ? -0.358 -5.074 -0.952 1.00 96.88 85 ASN A C 1
ATOM 688 O O . ASN A 1 85 ? -1.463 -5.363 -0.496 1.00 96.88 85 ASN A O 1
ATOM 692 N N . GLU A 1 86 ? 0.672 -4.799 -0.144 1.00 97.44 86 GLU A N 1
ATOM 693 C CA . GLU A 1 86 ? 0.501 -4.751 1.317 1.00 97.44 86 GLU A CA 1
ATOM 694 C C . GLU A 1 86 ? -0.422 -3.604 1.749 1.00 97.44 86 GLU A C 1
ATOM 696 O O . GLU A 1 86 ? -1.194 -3.752 2.699 1.00 97.44 86 GLU A O 1
ATOM 701 N N . ARG A 1 87 ? -0.412 -2.482 1.016 1.00 96.94 87 ARG A N 1
ATOM 702 C CA . ARG A 1 87 ? -1.349 -1.382 1.256 1.00 96.94 87 ARG A CA 1
ATOM 703 C C . ARG A 1 87 ? -2.800 -1.793 1.007 1.00 96.94 87 ARG A C 1
ATOM 705 O O . ARG A 1 87 ? -3.657 -1.493 1.830 1.00 96.94 87 ARG A O 1
ATOM 712 N N . GLU A 1 88 ? -3.066 -2.500 -0.084 1.00 97.62 88 GLU A N 1
ATOM 713 C CA . GLU A 1 88 ? -4.409 -2.974 -0.443 1.00 97.62 88 GLU A CA 1
ATOM 714 C C . GLU A 1 88 ? -4.960 -3.964 0.604 1.00 97.62 88 GLU A C 1
ATOM 716 O O . GLU A 1 88 ? -6.123 -3.863 1.011 1.00 97.62 88 GLU A O 1
ATOM 721 N N . LYS A 1 89 ? -4.115 -4.863 1.131 1.00 97.06 89 LYS A N 1
ATOM 722 C CA . LYS A 1 89 ? -4.481 -5.746 2.257 1.00 97.06 89 LYS A CA 1
ATOM 723 C C . LYS A 1 89 ? -4.800 -4.963 3.528 1.00 97.06 89 LYS A C 1
ATOM 725 O O . LYS A 1 89 ? -5.769 -5.277 4.221 1.00 97.06 89 LYS A O 1
ATOM 730 N N . LEU A 1 90 ? -3.979 -3.959 3.843 1.00 97.19 90 LEU A N 1
ATOM 731 C CA . LEU A 1 90 ? -4.197 -3.083 4.987 1.00 97.19 90 LEU A CA 1
ATOM 732 C C . LEU A 1 90 ? -5.541 -2.356 4.861 1.00 97.19 90 LEU A C 1
ATOM 734 O O . LEU A 1 90 ? -6.337 -2.412 5.795 1.00 97.19 90 LEU A O 1
ATOM 738 N N . ASP A 1 91 ? -5.811 -1.722 3.720 1.00 97.12 91 ASP A N 1
ATOM 739 C CA . ASP A 1 91 ? -7.051 -0.974 3.489 1.00 97.12 91 ASP A CA 1
ATOM 740 C C . ASP A 1 91 ? -8.284 -1.901 3.566 1.00 97.12 91 ASP A C 1
ATOM 742 O O . ASP A 1 91 ? -9.244 -1.574 4.267 1.00 97.12 91 ASP A O 1
ATOM 746 N N . SER A 1 92 ? -8.203 -3.120 3.018 1.00 97.00 92 SER A N 1
ATOM 747 C CA . SER A 1 92 ? -9.249 -4.149 3.177 1.00 97.00 92 SER A CA 1
ATOM 748 C C . SER A 1 92 ? -9.502 -4.501 4.653 1.00 97.00 92 SER A C 1
ATOM 750 O O . SER A 1 92 ? -10.642 -4.623 5.102 1.00 97.00 92 SER A O 1
ATOM 752 N N . SER A 1 93 ? -8.441 -4.633 5.458 1.00 96.38 93 SER A N 1
ATOM 753 C CA . SER A 1 93 ? -8.579 -4.895 6.895 1.00 96.38 93 SER A CA 1
ATOM 754 C C . SER A 1 93 ? -9.171 -3.705 7.663 1.00 96.38 93 SER A C 1
ATOM 756 O O . SER A 1 93 ? -9.823 -3.919 8.690 1.00 96.38 93 SER A O 1
ATOM 758 N N . ILE A 1 94 ? -8.952 -2.467 7.203 1.00 96.31 94 ILE A N 1
ATOM 759 C CA . ILE A 1 94 ? -9.569 -1.265 7.785 1.00 96.31 94 ILE A CA 1
ATOM 760 C C . ILE A 1 94 ? -11.071 -1.270 7.521 1.00 96.31 94 ILE A C 1
ATOM 762 O O . ILE A 1 94 ? -11.836 -0.954 8.431 1.00 96.31 94 ILE A O 1
ATOM 766 N N . GLU A 1 95 ? -11.508 -1.651 6.322 1.00 96.19 95 GLU A N 1
ATOM 767 C CA . GLU A 1 95 ? -12.934 -1.740 5.984 1.00 96.19 95 GLU A CA 1
ATOM 768 C C . GLU A 1 95 ? -13.662 -2.743 6.884 1.00 96.19 95 GLU A C 1
ATOM 770 O O . GLU A 1 95 ? -14.681 -2.403 7.489 1.00 96.19 95 GLU A O 1
ATOM 775 N N . VAL A 1 96 ? -13.090 -3.937 7.073 1.00 95.38 96 VAL A N 1
ATOM 776 C CA . VAL A 1 96 ? -13.653 -4.953 7.980 1.00 95.38 96 VAL A CA 1
ATOM 777 C C . VAL A 1 96 ? -13.752 -4.423 9.415 1.00 95.38 96 VAL A C 1
ATOM 779 O O . VAL A 1 96 ? -14.770 -4.613 10.083 1.00 95.38 96 VAL A O 1
ATOM 782 N N . LEU A 1 97 ? -12.714 -3.739 9.907 1.00 95.50 97 LEU A N 1
ATOM 783 C CA . LEU A 1 97 ? -12.738 -3.156 11.249 1.00 95.50 97 LEU A CA 1
ATOM 784 C C . LEU A 1 97 ? -13.769 -2.023 11.356 1.00 95.50 97 LEU A C 1
ATOM 786 O O . LEU A 1 97 ? -14.445 -1.909 12.372 1.00 95.50 97 LEU A O 1
ATOM 790 N N . THR A 1 98 ? -13.926 -1.223 10.302 1.00 95.88 98 THR A N 1
ATOM 791 C CA . THR A 1 98 ? -14.906 -0.130 10.239 1.00 95.88 98 THR A CA 1
ATOM 792 C C . THR A 1 98 ? -16.331 -0.657 10.365 1.00 95.88 98 THR A C 1
ATOM 794 O O . THR A 1 98 ? -17.115 -0.104 11.131 1.00 95.88 98 THR A O 1
ATOM 797 N N . GLN A 1 99 ? -16.655 -1.761 9.685 1.00 94.25 99 GLN A N 1
ATOM 798 C CA . GLN A 1 99 ? -17.965 -2.412 9.802 1.00 94.25 99 GLN A CA 1
ATOM 799 C C . GLN A 1 99 ? -18.235 -2.905 11.231 1.00 94.25 99 GLN A C 1
ATOM 801 O O . GLN A 1 99 ? -19.329 -2.701 11.757 1.00 94.25 99 GLN A O 1
ATOM 806 N N . LEU A 1 100 ? -17.227 -3.489 11.890 1.00 93.56 100 LEU A N 1
ATOM 807 C CA . LEU A 1 100 ? -17.348 -3.937 13.281 1.00 93.56 100 LEU A CA 1
ATOM 808 C C . LEU A 1 100 ? -17.576 -2.758 14.242 1.00 93.56 100 LEU A C 1
ATOM 810 O O . LEU A 1 100 ? -18.427 -2.829 15.125 1.00 93.56 100 LEU A O 1
ATOM 814 N N . VAL A 1 101 ? -16.850 -1.654 14.051 1.00 94.38 101 VAL A N 1
ATOM 815 C CA . VAL A 1 101 ? -17.016 -0.437 14.861 1.00 94.38 101 VAL A CA 1
ATOM 816 C C . VAL A 1 101 ? -18.390 0.203 14.642 1.00 94.38 101 VAL A C 1
ATOM 818 O O . VAL A 1 101 ? -19.020 0.640 15.607 1.00 94.38 101 VAL A O 1
ATOM 821 N N . ALA A 1 102 ? -18.894 0.211 13.405 1.00 93.56 102 ALA A N 1
ATOM 822 C CA . ALA A 1 102 ? -20.206 0.768 13.083 1.00 93.56 102 ALA A CA 1
ATOM 823 C C . ALA A 1 102 ? -21.344 0.086 13.865 1.00 93.56 102 ALA A C 1
ATOM 825 O O . ALA A 1 102 ? -22.258 0.771 14.325 1.00 93.56 102 ALA A O 1
ATOM 826 N N . ALA A 1 103 ? -21.250 -1.228 14.105 1.00 92.12 103 ALA A N 1
ATOM 827 C CA . ALA A 1 103 ? -22.232 -1.961 14.907 1.00 92.12 103 ALA A CA 1
ATOM 828 C C . ALA A 1 103 ? -22.343 -1.422 16.348 1.00 92.12 103 ALA A C 1
ATOM 830 O O . ALA A 1 103 ? -23.445 -1.311 16.887 1.00 92.12 103 ALA A O 1
ATOM 831 N N . TYR A 1 104 ? -21.226 -1.013 16.962 1.00 92.62 104 TYR A N 1
ATOM 832 C CA . TYR A 1 104 ? -21.239 -0.357 18.276 1.00 92.62 104 TYR A CA 1
ATOM 833 C C . TYR A 1 104 ? -21.868 1.034 18.235 1.00 92.62 104 TYR A C 1
ATOM 835 O O . TYR A 1 104 ? -22.559 1.419 19.178 1.00 92.62 104 TYR A O 1
ATOM 843 N N . GLY A 1 105 ? -21.662 1.770 17.141 1.00 89.00 105 GLY A N 1
ATOM 844 C CA . GLY A 1 105 ? -22.323 3.051 16.907 1.00 89.00 105 GLY A CA 1
ATOM 845 C C . GLY A 1 105 ? -23.846 2.916 16.903 1.00 89.00 105 GLY A C 1
ATOM 846 O O . GLY A 1 105 ? -24.523 3.690 17.574 1.00 89.00 105 GLY A O 1
ATOM 847 N N . THR A 1 106 ? -24.382 1.893 16.228 1.00 91.00 106 THR A N 1
ATOM 848 C CA . THR A 1 106 ? -25.825 1.599 16.222 1.00 91.00 106 THR A CA 1
ATOM 849 C C . THR A 1 106 ? -26.340 1.228 17.612 1.00 91.00 106 THR A C 1
ATOM 851 O O . THR A 1 106 ? -27.355 1.768 18.049 1.00 91.00 106 THR A O 1
ATOM 854 N N . ARG A 1 107 ? -25.621 0.365 18.343 1.00 90.62 107 ARG A N 1
ATOM 855 C CA . ARG A 1 107 ? -25.995 -0.025 19.715 1.00 90.62 107 ARG A CA 1
ATOM 856 C C . ARG A 1 107 ? -26.005 1.156 20.682 1.00 90.62 107 ARG A C 1
ATOM 858 O O . ARG A 1 107 ? -26.879 1.230 21.537 1.00 90.62 107 ARG A O 1
ATOM 865 N N . GLY A 1 108 ? -25.087 2.109 20.517 1.00 85.81 108 GLY A N 1
ATOM 866 C CA . GLY A 1 108 ? -25.026 3.326 21.333 1.00 85.81 108 GLY A CA 1
ATOM 867 C C . GLY A 1 108 ? -26.239 4.258 21.202 1.00 85.81 108 GLY A C 1
ATOM 868 O O . GLY A 1 108 ? -26.363 5.179 22.002 1.00 85.81 108 GLY A O 1
ATOM 869 N N . ILE A 1 109 ? -27.124 4.034 20.222 1.00 87.88 109 ILE A N 1
ATOM 870 C CA . ILE A 1 109 ? -28.389 4.774 20.069 1.00 87.88 109 ILE A CA 1
ATOM 871 C C . ILE A 1 109 ? -29.490 4.162 20.948 1.00 87.88 109 ILE A C 1
ATOM 873 O O . ILE A 1 109 ? -30.342 4.880 21.465 1.00 87.88 109 ILE A O 1
ATOM 877 N N . THR A 1 110 ? -29.492 2.836 21.099 1.00 89.25 110 THR A N 1
ATOM 878 C CA . THR A 1 110 ? -30.578 2.079 21.742 1.00 89.25 110 THR A CA 1
ATOM 879 C C . THR A 1 110 ? -30.246 1.617 23.156 1.00 89.25 110 THR A C 1
ATOM 881 O O . THR A 1 110 ? -31.148 1.380 23.955 1.00 89.25 110 THR A O 1
ATOM 884 N N . GLU A 1 111 ? -28.963 1.451 23.466 1.00 90.88 111 GLU A N 1
ATOM 885 C CA . GLU A 1 111 ? -28.473 0.914 24.733 1.00 90.88 111 GLU A CA 1
ATOM 886 C C . GLU A 1 111 ? -27.767 1.989 25.567 1.00 90.88 111 GLU A C 1
ATOM 888 O O . GLU A 1 111 ? -27.327 3.021 25.061 1.00 90.88 111 GLU A O 1
ATOM 893 N N . SER A 1 112 ? -27.611 1.727 26.869 1.00 91.25 112 SER A N 1
ATOM 894 C CA . SER A 1 112 ? -26.808 2.591 27.738 1.00 91.25 112 SER A CA 1
ATOM 895 C C . SER A 1 112 ? -25.355 2.655 27.257 1.00 91.25 112 SER A C 1
ATOM 897 O O . SER A 1 112 ? -24.716 1.626 27.017 1.00 91.25 112 SER A O 1
ATOM 899 N N . ILE A 1 113 ? -24.805 3.871 27.196 1.00 89.06 113 ILE A N 1
ATOM 900 C CA . ILE A 1 113 ? -23.416 4.139 26.798 1.00 89.06 113 ILE A CA 1
ATOM 901 C C . ILE A 1 113 ? -22.422 3.331 27.645 1.00 89.06 113 ILE A C 1
ATOM 903 O O . ILE A 1 113 ? -21.431 2.829 27.115 1.00 89.06 113 ILE A O 1
ATOM 907 N N . ASP A 1 114 ? -22.680 3.172 28.944 1.00 91.75 114 ASP A N 1
ATOM 908 C CA . ASP A 1 114 ? -21.775 2.450 29.845 1.00 91.75 114 ASP A CA 1
ATOM 909 C C . ASP A 1 114 ? -21.756 0.942 29.568 1.00 91.75 114 ASP A C 1
ATOM 911 O O . ASP A 1 114 ? -20.699 0.312 29.649 1.00 91.75 114 ASP A O 1
ATOM 915 N N . THR A 1 115 ? -22.893 0.375 29.154 1.00 92.19 115 THR A N 1
ATOM 916 C CA . THR A 1 115 ? -22.976 -1.020 28.704 1.00 92.19 115 THR A CA 1
ATOM 917 C C . THR A 1 115 ? -22.157 -1.218 27.432 1.00 92.19 115 THR A C 1
ATOM 919 O O . THR A 1 115 ? -21.310 -2.108 27.371 1.00 92.19 115 THR A O 1
ATOM 922 N N . VAL A 1 116 ? -22.328 -0.334 26.444 1.00 93.50 116 VAL A N 1
ATOM 923 C CA . VAL A 1 116 ? -21.598 -0.410 25.168 1.00 93.50 116 VAL A CA 1
ATOM 924 C C . VAL A 1 116 ? -20.087 -0.252 25.378 1.00 93.50 116 VAL A C 1
ATOM 926 O O . VAL A 1 116 ? -19.303 -1.019 24.818 1.00 93.50 116 VAL A O 1
ATOM 929 N N . LYS A 1 117 ? -19.655 0.676 26.242 1.00 94.31 117 LYS A N 1
ATOM 930 C CA . LYS A 1 117 ? -18.241 0.832 26.635 1.00 94.31 117 LYS A CA 1
ATOM 931 C C . LYS A 1 117 ? -17.664 -0.443 27.248 1.00 94.31 117 LYS A C 1
ATOM 933 O O . LYS A 1 117 ? -16.559 -0.857 26.891 1.00 94.31 117 LYS A O 1
ATOM 938 N N . ALA A 1 118 ? -18.394 -1.051 28.186 1.00 93.62 118 ALA A N 1
ATOM 939 C CA . ALA A 1 118 ? -17.954 -2.264 28.867 1.00 93.62 118 ALA A CA 1
ATOM 940 C C . ALA A 1 118 ? -17.813 -3.446 27.89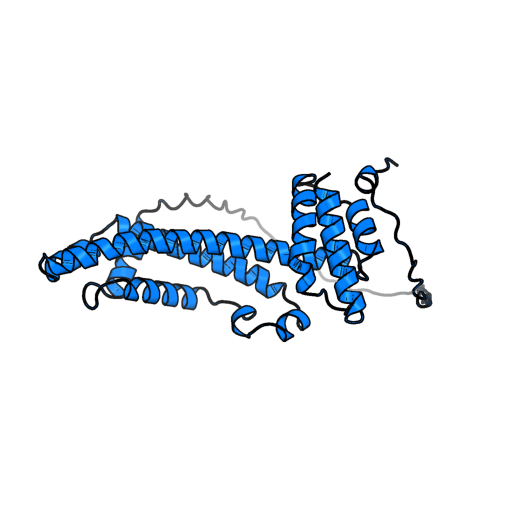6 1.00 93.62 118 ALA A C 1
ATOM 942 O O . ALA A 1 118 ? -16.875 -4.239 28.031 1.00 93.62 118 ALA A O 1
ATOM 943 N N . ASP A 1 119 ? -18.702 -3.531 26.907 1.00 93.94 119 ASP A N 1
ATOM 944 C CA . ASP A 1 119 ? -18.650 -4.540 25.853 1.00 93.94 119 ASP A CA 1
ATOM 945 C C . ASP A 1 119 ? -17.465 -4.325 24.913 1.00 93.94 119 ASP A C 1
ATOM 947 O O . ASP A 1 119 ? -16.702 -5.265 24.684 1.00 93.94 119 ASP A O 1
ATOM 951 N N . ILE A 1 120 ? -17.242 -3.092 24.438 1.00 94.75 120 ILE A N 1
ATOM 952 C CA . ILE A 1 120 ? -16.075 -2.745 23.607 1.00 94.75 120 ILE A CA 1
ATOM 953 C C . ILE A 1 120 ? -14.779 -3.130 24.329 1.00 94.75 120 ILE A C 1
ATOM 955 O O . ILE A 1 120 ? -13.903 -3.763 23.742 1.00 94.75 120 ILE A O 1
ATOM 959 N N . ALA A 1 121 ? -14.656 -2.800 25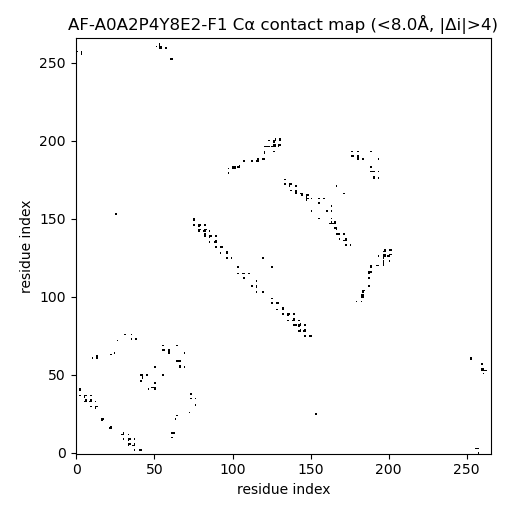.618 1.00 94.50 121 ALA A N 1
ATOM 960 C CA . ALA A 1 121 ? -13.459 -3.091 26.409 1.00 94.50 121 ALA A CA 1
ATOM 961 C C . ALA A 1 121 ? -13.181 -4.597 26.590 1.00 94.50 121 ALA A C 1
ATOM 963 O O . ALA A 1 121 ? -12.054 -4.981 26.921 1.00 94.50 121 ALA A O 1
ATOM 964 N N . LYS A 1 122 ? -14.186 -5.456 26.379 1.00 94.75 122 LYS A N 1
ATOM 965 C CA . LYS A 1 122 ? -14.088 -6.918 26.501 1.00 94.75 122 LYS A CA 1
ATOM 966 C C . LYS A 1 122 ? -14.141 -7.640 25.153 1.00 94.75 122 LYS A C 1
ATOM 968 O O . LYS A 1 122 ? -13.987 -8.867 25.137 1.00 94.75 122 LYS A O 1
ATOM 973 N N . ASP A 1 123 ? -14.314 -6.919 24.046 1.00 95.00 123 ASP A N 1
ATOM 974 C CA . ASP A 1 123 ? -14.453 -7.525 22.728 1.00 95.00 123 ASP A CA 1
ATOM 975 C C . ASP A 1 123 ? -13.127 -8.118 22.225 1.00 95.00 123 ASP A C 1
ATOM 977 O O . ASP A 1 123 ? -12.162 -7.439 21.856 1.00 95.00 123 ASP A O 1
ATOM 981 N N . LYS A 1 124 ? -13.099 -9.450 22.195 1.00 94.12 124 LYS A N 1
ATOM 982 C CA . LYS A 1 124 ? -11.959 -10.233 21.720 1.00 94.12 124 LYS A CA 1
ATOM 983 C C . LYS A 1 124 ? -11.817 -10.178 20.203 1.00 94.12 124 LYS A C 1
ATOM 985 O O . LYS A 1 124 ? -10.685 -10.278 19.721 1.00 94.12 124 LYS A O 1
ATOM 990 N N . GLU A 1 125 ? -12.915 -10.059 19.464 1.00 94.81 125 GLU A N 1
ATOM 991 C CA . GLU A 1 125 ? -12.886 -9.990 18.007 1.00 94.81 125 GLU A CA 1
ATOM 992 C C . GLU A 1 125 ? -12.300 -8.650 17.561 1.00 94.81 125 GLU A C 1
ATOM 994 O O . GLU A 1 125 ? -11.311 -8.645 16.820 1.00 94.81 125 GLU A O 1
ATOM 999 N N . LEU A 1 126 ? -12.807 -7.534 18.100 1.00 95.44 126 LEU A N 1
ATOM 1000 C CA . LEU A 1 126 ? -12.238 -6.203 17.872 1.00 95.44 126 LEU A CA 1
ATOM 1001 C C . LEU A 1 126 ? -10.750 -6.157 18.222 1.00 95.44 126 LEU A C 1
ATOM 1003 O O . LEU A 1 126 ? -9.942 -5.690 17.418 1.00 95.44 126 LEU A O 1
ATOM 1007 N N . GLY A 1 127 ? -10.362 -6.689 19.387 1.00 95.69 127 GLY A N 1
ATOM 1008 C CA . GLY A 1 127 ? -8.956 -6.756 19.789 1.00 95.69 127 GLY A CA 1
ATOM 1009 C C . GLY A 1 127 ? -8.086 -7.556 18.814 1.00 95.69 127 GLY A C 1
ATOM 1010 O O . GLY A 1 127 ? -6.991 -7.113 18.463 1.00 95.69 127 GLY A O 1
ATOM 1011 N N . THR A 1 128 ? -8.572 -8.708 18.343 1.00 95.69 128 THR A N 1
ATOM 1012 C CA . THR A 1 128 ? -7.858 -9.564 17.378 1.00 95.69 128 THR A CA 1
ATOM 1013 C C . THR A 1 128 ? -7.693 -8.877 16.026 1.00 95.69 128 THR A C 1
ATOM 1015 O O . THR A 1 128 ? -6.579 -8.833 15.501 1.00 95.69 128 THR A O 1
ATOM 1018 N N . LYS A 1 129 ? -8.767 -8.294 15.479 1.00 95.81 129 LYS A N 1
ATOM 1019 C CA . LYS A 1 129 ? -8.713 -7.589 14.190 1.00 95.81 129 LYS A CA 1
ATOM 1020 C C . LYS A 1 129 ? -7.858 -6.326 14.267 1.00 95.81 129 LYS A C 1
ATOM 1022 O O . LYS A 1 129 ? -7.079 -6.076 13.355 1.00 95.81 129 LYS A O 1
ATOM 1027 N N . LEU A 1 130 ? -7.934 -5.571 15.367 1.00 96.75 130 LEU A N 1
ATOM 1028 C CA . LEU A 1 130 ? -7.064 -4.415 15.601 1.00 96.75 130 LEU A CA 1
ATOM 1029 C C . LEU A 1 130 ? -5.588 -4.825 15.660 1.00 96.75 130 LEU A C 1
ATOM 1031 O O . LEU A 1 130 ? -4.739 -4.143 15.092 1.00 96.75 130 LEU A O 1
ATOM 1035 N N . HIS A 1 131 ? -5.268 -5.933 16.331 1.00 96.25 131 HIS A N 1
ATOM 1036 C CA . HIS A 1 131 ? -3.895 -6.428 16.373 1.00 96.25 131 HIS A CA 1
ATOM 1037 C C . HIS A 1 131 ? -3.403 -6.849 14.982 1.00 96.25 131 HIS A C 1
ATOM 1039 O O . HIS A 1 131 ? -2.332 -6.406 14.575 1.00 96.25 131 HIS A O 1
ATOM 1045 N N . ALA A 1 132 ? -4.197 -7.628 14.239 1.00 96.00 132 ALA A N 1
ATOM 1046 C CA . ALA A 1 132 ? -3.867 -8.043 12.875 1.00 96.00 132 ALA A CA 1
ATOM 1047 C C . ALA A 1 132 ? -3.674 -6.842 11.931 1.00 96.00 132 ALA A C 1
ATOM 1049 O O . ALA A 1 132 ? -2.711 -6.804 11.170 1.00 96.00 132 ALA A O 1
ATOM 1050 N N . LEU A 1 133 ? -4.531 -5.823 12.045 1.00 97.12 133 LEU A N 1
ATOM 1051 C CA . LEU A 1 133 ? -4.406 -4.572 11.300 1.00 97.12 133 LEU A CA 1
ATOM 1052 C C . LEU A 1 133 ? -3.067 -3.869 11.574 1.00 97.12 133 LEU A C 1
ATOM 1054 O O . LEU A 1 133 ? -2.434 -3.358 10.654 1.00 97.12 133 LEU A O 1
ATOM 1058 N N . LEU A 1 134 ? -2.626 -3.832 12.834 1.00 96.38 134 LEU A N 1
ATOM 1059 C CA . LEU A 1 134 ? -1.353 -3.206 13.201 1.00 96.38 134 LEU A CA 1
ATOM 1060 C C . LEU A 1 134 ? -0.141 -3.993 12.686 1.00 96.38 134 LEU A C 1
ATOM 1062 O O . LEU A 1 134 ? 0.862 -3.373 12.352 1.00 96.38 134 LEU A O 1
ATOM 1066 N N . GLU A 1 135 ? -0.228 -5.320 12.592 1.00 96.31 135 GLU A N 1
ATOM 1067 C CA . GLU A 1 135 ? 0.822 -6.132 11.961 1.00 96.31 135 GLU A CA 1
ATOM 1068 C C . GLU A 1 135 ? 0.879 -5.876 10.444 1.00 96.31 135 GLU A C 1
ATOM 1070 O O . GLU A 1 135 ? 1.963 -5.670 9.904 1.00 96.31 135 GLU A O 1
ATOM 1075 N N . LEU A 1 136 ? -0.275 -5.778 9.767 1.00 97.06 136 LEU A N 1
ATOM 1076 C CA . LEU A 1 136 ? -0.338 -5.375 8.352 1.00 97.06 136 LEU A CA 1
ATOM 1077 C C . LEU A 1 136 ? 0.223 -3.963 8.133 1.00 97.06 136 LEU A C 1
ATOM 1079 O O . LEU A 1 136 ? 0.915 -3.716 7.149 1.00 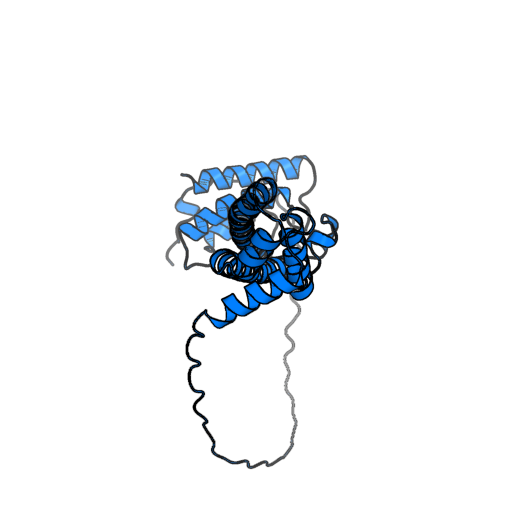97.06 136 LEU A O 1
ATOM 1083 N N . GLN A 1 137 ? -0.038 -3.038 9.060 1.00 97.19 137 GLN A N 1
ATOM 1084 C CA . GLN A 1 137 ? 0.532 -1.692 9.026 1.00 97.19 137 GLN A CA 1
ATOM 1085 C C . GLN A 1 137 ? 2.059 -1.731 9.154 1.00 97.19 137 GLN A C 1
ATOM 1087 O O . GLN A 1 137 ? 2.744 -1.023 8.415 1.00 97.19 137 GLN A O 1
ATOM 1092 N N . ASP A 1 138 ? 2.593 -2.521 10.088 1.00 95.88 138 ASP A N 1
ATOM 1093 C CA . ASP A 1 138 ? 4.037 -2.644 10.305 1.00 95.88 138 ASP A CA 1
ATOM 1094 C C . ASP A 1 138 ? 4.727 -3.269 9.069 1.00 95.88 138 ASP A C 1
ATOM 1096 O O . ASP A 1 138 ? 5.777 -2.774 8.642 1.00 95.88 138 ASP A O 1
ATOM 1100 N N . GLU A 1 139 ? 4.100 -4.270 8.435 1.00 97.12 139 GLU A N 1
ATOM 1101 C CA . GLU A 1 139 ? 4.574 -4.886 7.185 1.00 97.12 139 GLU A CA 1
ATOM 1102 C C . GLU A 1 139 ? 4.531 -3.902 6.006 1.00 97.12 139 GLU A C 1
ATOM 1104 O O . GLU A 1 139 ? 5.543 -3.715 5.323 1.00 97.12 139 GLU A O 1
ATOM 1109 N N . TRP A 1 140 ? 3.406 -3.203 5.802 1.00 97.94 140 TRP A N 1
ATOM 1110 C CA . TRP A 1 140 ? 3.290 -2.174 4.764 1.00 97.94 140 TRP A CA 1
ATOM 1111 C C . TRP A 1 140 ? 4.362 -1.095 4.930 1.00 97.94 140 TRP A C 1
ATOM 1113 O O . TRP A 1 140 ? 5.049 -0.768 3.965 1.00 97.94 140 TRP A O 1
ATOM 1123 N N . VAL A 1 141 ? 4.570 -0.582 6.150 1.00 97.56 141 VAL A N 1
ATOM 1124 C CA . VAL A 1 141 ? 5.615 0.418 6.428 1.00 97.56 141 VAL A CA 1
ATOM 1125 C C . VAL A 1 141 ? 7.004 -0.117 6.081 1.00 97.56 141 VAL A C 1
ATOM 1127 O O . VAL A 1 141 ? 7.829 0.640 5.566 1.00 97.56 141 VAL A O 1
ATOM 1130 N N . SER A 1 142 ? 7.279 -1.398 6.346 1.00 97.56 142 SER A N 1
ATOM 1131 C CA . SER A 1 142 ? 8.547 -2.019 5.956 1.00 97.56 142 SER A CA 1
ATOM 1132 C C . SER A 1 142 ? 8.727 -2.011 4.437 1.00 97.56 142 SER A C 1
ATOM 1134 O O . SER A 1 142 ? 9.728 -1.485 3.953 1.00 97.56 142 SER A O 1
ATOM 1136 N N . LYS A 1 143 ? 7.749 -2.523 3.679 1.00 97.69 143 LYS A N 1
ATOM 1137 C CA . LYS A 1 143 ? 7.833 -2.610 2.207 1.00 97.69 143 LYS A CA 1
ATOM 1138 C C . LYS A 1 143 ? 7.840 -1.247 1.528 1.00 97.69 143 LYS A C 1
ATOM 1140 O O . LYS A 1 143 ? 8.587 -1.025 0.579 1.00 97.69 143 LYS A O 1
ATOM 1145 N N . GLU A 1 144 ? 7.054 -0.315 2.046 1.00 97.19 144 GLU A N 1
ATOM 1146 C CA . GLU A 1 144 ? 7.022 1.067 1.585 1.00 97.19 144 GLU A CA 1
ATOM 1147 C C . GLU A 1 144 ? 8.381 1.748 1.800 1.00 97.19 144 GLU A C 1
ATOM 1149 O O . GLU A 1 144 ? 8.870 2.457 0.922 1.00 97.19 144 GLU A O 1
ATOM 1154 N N . ASN A 1 145 ? 9.043 1.497 2.932 1.00 97.00 145 ASN A N 1
ATOM 1155 C CA . ASN A 1 145 ? 10.388 2.012 3.175 1.00 97.00 145 ASN A CA 1
ATOM 1156 C C . ASN A 1 145 ? 11.448 1.361 2.279 1.00 97.00 145 ASN A C 1
ATOM 1158 O O . ASN A 1 145 ? 12.330 2.082 1.807 1.00 97.00 145 ASN A O 1
ATOM 1162 N N . ASP A 1 146 ? 11.351 0.057 2.002 1.00 96.31 146 ASP A N 1
ATOM 1163 C CA . ASP A 1 146 ? 12.226 -0.624 1.036 1.00 96.31 146 ASP A CA 1
ATOM 1164 C C . ASP A 1 146 ? 12.118 0.042 -0.347 1.00 96.31 146 ASP A C 1
ATOM 1166 O O . ASP A 1 146 ? 13.130 0.388 -0.960 1.00 96.31 146 ASP A O 1
ATOM 1170 N N . TYR A 1 147 ? 10.893 0.327 -0.803 1.00 95.81 147 TYR A N 1
ATOM 1171 C CA . TYR A 1 147 ? 10.651 1.079 -2.036 1.00 95.81 147 TYR A CA 1
ATOM 1172 C C . TYR A 1 147 ? 11.222 2.506 -1.977 1.00 95.81 147 TYR A C 1
ATOM 1174 O O . TYR A 1 147 ? 11.954 2.921 -2.882 1.00 95.81 147 TYR A O 1
ATOM 1182 N N . ARG A 1 148 ? 10.950 3.262 -0.904 1.00 94.75 148 ARG A N 1
ATOM 1183 C CA . ARG A 1 148 ? 11.424 4.652 -0.745 1.00 94.75 148 ARG A CA 1
ATOM 1184 C C . ARG A 1 148 ? 12.946 4.765 -0.736 1.00 94.75 148 ARG A C 1
ATOM 1186 O O . ARG A 1 148 ? 13.485 5.755 -1.234 1.00 94.75 148 ARG A O 1
ATOM 1193 N N . GLN A 1 149 ? 13.647 3.763 -0.208 1.00 93.69 149 GLN A N 1
ATOM 1194 C CA . GLN A 1 149 ? 15.111 3.706 -0.236 1.00 93.69 149 GLN A CA 1
ATOM 1195 C C . GLN A 1 149 ? 15.672 3.534 -1.655 1.00 93.69 149 GLN A C 1
ATOM 1197 O O . GLN A 1 149 ? 16.774 4.008 -1.930 1.00 93.69 149 GLN A O 1
ATOM 1202 N N . MET A 1 150 ? 14.913 2.920 -2.568 1.00 92.12 150 MET A N 1
ATOM 1203 C CA . MET A 1 150 ? 15.307 2.750 -3.972 1.00 92.12 150 MET A CA 1
ATOM 1204 C C . MET A 1 150 ? 15.063 4.001 -4.835 1.00 92.12 150 MET A C 1
ATOM 1206 O O . MET A 1 150 ? 15.496 4.035 -5.990 1.00 92.12 150 MET A O 1
ATOM 1210 N N . LEU A 1 151 ? 14.407 5.039 -4.297 1.00 90.00 151 LEU A N 1
ATOM 1211 C CA . LEU A 1 151 ? 14.175 6.307 -4.995 1.00 90.00 151 LEU A CA 1
ATOM 1212 C C . LEU A 1 151 ? 15.460 7.140 -5.085 1.00 90.00 151 LEU A C 1
ATOM 1214 O O . LEU A 1 151 ? 16.063 7.521 -4.071 1.00 90.00 151 LEU A O 1
ATOM 1218 N N . LYS A 1 152 ? 15.844 7.502 -6.308 1.00 85.38 152 LYS A N 1
ATOM 1219 C CA . LYS A 1 152 ? 17.003 8.358 -6.594 1.00 85.38 152 LYS A CA 1
ATOM 1220 C C . LYS A 1 152 ? 16.644 9.835 -6.412 1.00 85.38 152 LYS A C 1
ATOM 1222 O O . LYS A 1 152 ? 15.480 10.212 -6.334 1.00 85.38 152 LYS A O 1
ATOM 1227 N N . THR A 1 153 ? 17.648 10.709 -6.356 1.00 83.56 153 THR A N 1
ATOM 1228 C CA . THR A 1 153 ? 17.442 12.165 -6.209 1.00 83.56 153 THR A CA 1
ATOM 1229 C C . THR A 1 153 ? 16.503 12.730 -7.273 1.00 83.56 153 THR A C 1
ATOM 1231 O O . THR A 1 153 ? 15.644 13.550 -6.972 1.00 83.56 153 THR A O 1
ATOM 1234 N N . GLU A 1 154 ? 16.630 12.248 -8.504 1.00 79.06 154 GLU A N 1
ATOM 1235 C CA . GLU A 1 154 ? 15.805 12.680 -9.633 1.00 79.06 154 GLU A CA 1
ATOM 1236 C C . GLU A 1 154 ? 14.351 12.192 -9.527 1.00 79.06 154 GLU A C 1
ATOM 1238 O O . GLU A 1 154 ? 13.433 12.915 -9.912 1.00 79.06 154 GLU A O 1
ATOM 1243 N N . ASP A 1 155 ? 14.119 11.022 -8.917 1.00 79.38 155 ASP A N 1
ATOM 1244 C CA . ASP A 1 155 ? 12.768 10.549 -8.595 1.00 79.38 155 ASP A CA 1
ATOM 1245 C C . ASP A 1 155 ? 12.080 11.499 -7.611 1.00 79.38 155 ASP A C 1
ATOM 1247 O O . ASP A 1 155 ? 10.907 11.832 -7.769 1.00 79.38 155 ASP A O 1
ATOM 1251 N N . LYS A 1 156 ? 12.834 11.967 -6.611 1.00 86.06 156 LYS A N 1
ATOM 1252 C CA . LYS A 1 156 ? 12.332 12.812 -5.520 1.00 86.06 156 LYS A CA 1
ATOM 1253 C C . LYS A 1 156 ? 11.953 14.218 -5.979 1.00 86.06 156 LYS A C 1
ATOM 1255 O O . LYS A 1 156 ? 11.050 14.800 -5.394 1.00 86.06 156 LYS A O 1
ATOM 1260 N N . LYS A 1 157 ? 12.580 14.749 -7.038 1.00 84.81 157 LYS A N 1
ATOM 1261 C CA . LYS A 1 157 ? 12.257 16.083 -7.593 1.00 84.81 157 LYS A CA 1
ATOM 1262 C C . LYS A 1 157 ? 10.812 16.206 -8.075 1.00 84.81 157 LYS A C 1
ATOM 1264 O O . LYS A 1 157 ? 10.259 17.298 -8.069 1.00 84.81 157 LYS A O 1
ATOM 1269 N N . HIS A 1 158 ? 10.218 15.089 -8.481 1.00 79.31 158 HIS A N 1
ATOM 1270 C CA . HIS A 1 158 ? 8.863 15.022 -9.024 1.00 79.31 158 HIS A CA 1
ATOM 1271 C C . HIS A 1 158 ? 7.870 14.405 -8.020 1.00 79.31 158 HIS A C 1
ATOM 1273 O O . HIS A 1 158 ? 6.756 14.043 -8.393 1.00 79.31 158 HIS A O 1
ATOM 1279 N N . MET A 1 159 ? 8.275 14.245 -6.754 1.00 84.69 159 MET A N 1
ATOM 1280 C CA . MET A 1 159 ? 7.464 13.692 -5.665 1.00 84.69 159 MET A CA 1
ATOM 1281 C C . MET A 1 159 ? 7.324 14.700 -4.531 1.00 84.69 159 MET A C 1
ATOM 1283 O O . MET A 1 159 ? 8.191 15.547 -4.320 1.00 84.69 159 MET A O 1
ATOM 1287 N N . LYS A 1 160 ? 6.254 14.575 -3.744 1.00 89.19 160 LYS A N 1
ATOM 1288 C CA . LYS A 1 160 ? 6.120 15.352 -2.510 1.00 89.19 160 LYS A CA 1
ATOM 1289 C C . LYS A 1 160 ? 6.973 14.709 -1.415 1.00 89.19 160 LYS A C 1
ATOM 1291 O O . LYS A 1 160 ? 7.141 13.490 -1.388 1.00 89.19 160 LYS A O 1
ATOM 1296 N N . GLU A 1 161 ? 7.479 15.513 -0.477 1.00 88.44 161 GLU A N 1
ATOM 1297 C CA . GLU A 1 161 ? 8.292 15.021 0.652 1.00 88.44 161 GLU A CA 1
ATOM 1298 C C . GLU A 1 161 ? 7.676 13.823 1.400 1.00 88.44 161 GLU A C 1
ATOM 1300 O O . GLU A 1 161 ? 8.396 12.852 1.657 1.00 88.44 161 GLU A O 1
ATOM 1305 N N . PRO A 1 162 ? 6.361 13.811 1.699 1.00 89.75 162 PRO A N 1
ATOM 1306 C CA . PRO A 1 162 ? 5.727 12.684 2.377 1.00 89.75 162 PRO A CA 1
ATOM 1307 C C . PRO A 1 162 ? 5.784 11.358 1.611 1.00 89.75 162 PRO A C 1
ATOM 1309 O O . PRO A 1 162 ? 5.619 10.313 2.239 1.00 89.75 162 PRO A O 1
ATOM 1312 N N . ASP A 1 163 ? 6.030 11.381 0.299 1.00 87.56 163 ASP A N 1
ATOM 1313 C CA . ASP A 1 163 ? 5.979 10.201 -0.570 1.00 87.56 163 ASP A CA 1
ATOM 1314 C C . ASP A 1 163 ? 7.345 9.509 -0.704 1.00 87.56 163 ASP A C 1
ATOM 1316 O O . ASP A 1 163 ? 7.414 8.351 -1.105 1.00 87.56 163 ASP A O 1
ATOM 1320 N N . TYR A 1 164 ? 8.445 10.194 -0.366 1.00 90.88 164 TYR A N 1
ATOM 1321 C CA . TYR A 1 164 ? 9.796 9.618 -0.424 1.00 90.88 164 TYR A CA 1
ATOM 1322 C C . TYR A 1 164 ? 10.506 9.560 0.929 1.00 90.88 164 TYR A C 1
ATOM 1324 O O . TYR A 1 164 ? 11.508 8.855 1.071 1.00 90.88 164 TYR A O 1
ATOM 1332 N N . LYS A 1 165 ? 10.047 10.320 1.926 1.00 93.31 165 LYS A N 1
ATOM 1333 C CA . LYS A 1 165 ? 10.656 10.321 3.259 1.00 93.31 165 LYS A CA 1
ATOM 1334 C C . LYS A 1 165 ? 10.363 8.999 3.971 1.00 93.31 165 LYS A C 1
ATOM 1336 O O . LYS A 1 165 ? 9.211 8.582 3.960 1.00 93.31 165 LYS A O 1
ATOM 1341 N N . PRO A 1 166 ? 11.336 8.344 4.621 1.00 94.12 166 PRO A N 1
ATOM 1342 C CA . PRO A 1 166 ? 11.066 7.111 5.351 1.00 94.12 166 PRO A CA 1
ATOM 1343 C C . PRO A 1 166 ? 9.958 7.285 6.395 1.00 94.12 166 PRO A C 1
ATOM 1345 O O . PRO A 1 166 ? 9.953 8.251 7.164 1.00 94.12 166 PRO A O 1
ATOM 1348 N N . LEU A 1 167 ? 9.030 6.336 6.423 1.00 95.75 167 LEU A N 1
ATOM 1349 C CA . LEU A 1 167 ? 7.964 6.256 7.407 1.00 95.75 167 LEU A CA 1
ATOM 1350 C C . LEU A 1 167 ? 8.502 5.694 8.722 1.00 95.75 167 LEU A C 1
ATOM 1352 O O . LEU A 1 167 ? 9.266 4.728 8.747 1.00 95.75 167 LEU A O 1
ATOM 1356 N N . ASN A 1 168 ? 8.069 6.279 9.835 1.00 95.94 168 ASN A N 1
ATOM 1357 C CA . ASN A 1 168 ? 8.426 5.799 11.162 1.00 95.94 168 ASN A CA 1
ATOM 1358 C C . ASN A 1 168 ? 7.335 4.863 11.696 1.00 95.94 168 ASN A C 1
ATOM 1360 O O . ASN A 1 168 ? 6.222 5.310 11.966 1.00 95.94 168 ASN A O 1
ATOM 1364 N N . GLN A 1 169 ? 7.674 3.593 11.933 1.00 92.88 169 GLN A N 1
ATOM 1365 C CA . GLN A 1 169 ? 6.725 2.576 12.412 1.00 92.88 169 GLN A CA 1
ATOM 1366 C C . GLN A 1 169 ? 5.945 3.017 13.660 1.00 92.88 169 GLN A C 1
ATOM 1368 O O . GLN A 1 169 ? 4.726 2.892 13.715 1.00 92.88 169 GLN A O 1
ATOM 1373 N N . ARG A 1 170 ? 6.611 3.607 14.663 1.00 93.38 170 ARG A N 1
ATOM 1374 C CA . ARG A 1 170 ? 5.938 4.051 15.896 1.00 93.38 170 ARG A CA 1
ATOM 1375 C C . ARG A 1 170 ? 4.933 5.172 15.626 1.00 93.38 170 ARG A C 1
ATOM 1377 O O . ARG A 1 170 ? 3.855 5.178 16.220 1.00 93.38 170 ARG A O 1
ATOM 1384 N N . GLN A 1 171 ? 5.286 6.126 14.766 1.00 95.31 171 GLN A N 1
ATOM 1385 C CA . GLN A 1 171 ? 4.388 7.219 14.387 1.00 95.31 171 GLN A CA 1
ATOM 1386 C C . GLN A 1 171 ? 3.196 6.697 13.584 1.00 95.31 171 GLN A C 1
ATOM 1388 O O . GLN A 1 171 ? 2.063 7.055 13.896 1.00 95.31 171 GLN A O 1
ATOM 1393 N N . GLU A 1 172 ? 3.434 5.803 12.628 1.00 95.19 172 GLU A N 1
ATOM 1394 C CA . GLU A 1 172 ? 2.387 5.187 11.811 1.00 95.19 172 GLU A CA 1
ATOM 1395 C C . GLU A 1 172 ? 1.424 4.330 12.642 1.00 95.19 172 GLU A C 1
ATOM 1397 O O . GLU A 1 172 ? 0.208 4.457 12.505 1.00 95.19 172 GLU A O 1
ATOM 1402 N N . ARG A 1 173 ? 1.927 3.553 13.607 1.00 94.12 173 ARG A N 1
ATOM 1403 C CA . ARG A 1 173 ? 1.070 2.836 14.564 1.00 94.12 173 ARG A CA 1
ATOM 1404 C C . ARG A 1 173 ? 0.189 3.779 15.378 1.00 94.12 173 ARG A C 1
ATOM 1406 O O . ARG A 1 173 ? -0.991 3.503 15.571 1.00 94.12 173 ARG A O 1
ATOM 1413 N N . ASN A 1 174 ? 0.741 4.894 15.861 1.00 94.81 174 ASN A N 1
ATOM 1414 C CA . ASN A 1 174 ? -0.044 5.892 16.592 1.00 94.81 174 ASN A CA 1
ATOM 1415 C C . ASN A 1 174 ? -1.093 6.562 15.692 1.00 94.81 174 ASN A C 1
ATOM 1417 O O . ASN A 1 174 ? -2.224 6.759 16.134 1.00 94.81 174 ASN A O 1
ATOM 1421 N N . ARG A 1 175 ? -0.749 6.869 14.432 1.00 95.69 175 ARG A N 1
ATOM 1422 C CA . ARG A 1 175 ? -1.709 7.358 13.430 1.00 95.69 175 ARG A CA 1
ATOM 1423 C C . ARG A 1 175 ? -2.834 6.352 13.216 1.00 95.69 175 ARG A C 1
ATOM 1425 O O . ARG A 1 175 ? -3.989 6.761 13.205 1.00 95.69 175 ARG A O 1
ATOM 1432 N N . MET A 1 176 ? -2.516 5.060 13.133 1.00 96.19 176 MET A N 1
ATOM 1433 C CA . MET A 1 176 ? -3.521 4.012 12.977 1.00 96.19 176 MET A CA 1
ATOM 1434 C C . MET A 1 176 ? -4.457 3.935 14.185 1.00 96.19 176 MET A C 1
ATOM 1436 O O . MET A 1 176 ? -5.669 3.949 14.009 1.00 96.19 176 MET A O 1
ATOM 1440 N N . PHE A 1 177 ? -3.933 3.949 15.414 1.00 95.75 177 PHE A N 1
ATOM 1441 C CA . PHE A 1 177 ? -4.792 3.980 16.602 1.00 95.75 177 PHE A CA 1
ATOM 1442 C C . PHE A 1 177 ? -5.734 5.191 16.621 1.00 95.75 177 PHE A C 1
ATOM 1444 O O . PHE A 1 177 ? -6.909 5.033 16.936 1.00 95.75 177 PHE A O 1
ATOM 1451 N N . ASN A 1 178 ? -5.242 6.381 16.263 1.00 96.25 178 ASN A N 1
ATOM 1452 C CA . ASN A 1 178 ? -6.079 7.580 16.187 1.00 96.25 178 ASN A CA 1
ATOM 1453 C C . ASN A 1 178 ? -7.119 7.482 15.062 1.00 96.25 178 ASN A C 1
ATOM 1455 O O . ASN A 1 178 ? -8.258 7.896 15.257 1.00 96.25 178 ASN A O 1
ATOM 1459 N N . ARG A 1 179 ? -6.752 6.900 13.912 1.00 96.31 179 ARG A N 1
ATOM 1460 C CA . ARG A 1 179 ? -7.682 6.637 12.806 1.00 96.31 179 ARG A CA 1
ATOM 1461 C C . ARG A 1 179 ? -8.806 5.706 13.249 1.00 96.31 179 ARG A C 1
ATOM 1463 O O . ARG A 1 179 ? -9.956 6.014 12.981 1.00 96.31 179 ARG A O 1
ATOM 1470 N N . ILE A 1 180 ? -8.487 4.618 13.952 1.00 96.00 180 ILE A N 1
ATOM 1471 C CA . ILE A 1 180 ? -9.494 3.681 14.466 1.00 96.00 180 ILE A CA 1
ATOM 1472 C C . ILE A 1 180 ? -10.348 4.321 15.559 1.00 96.00 180 ILE A C 1
ATOM 1474 O O . ILE A 1 180 ? -11.561 4.157 15.538 1.00 96.00 180 ILE A O 1
ATOM 1478 N N . LEU A 1 181 ? -9.754 5.091 16.475 1.00 95.69 181 LEU A N 1
ATOM 1479 C CA . LEU A 1 181 ? -10.505 5.827 17.495 1.00 95.69 181 LEU A CA 1
ATOM 1480 C C . LEU A 1 181 ? -11.536 6.774 16.866 1.00 95.69 181 LEU A C 1
ATOM 1482 O O . LEU A 1 181 ? -12.661 6.845 17.346 1.00 95.69 181 LEU A O 1
ATOM 1486 N N . ALA A 1 182 ? -11.173 7.446 15.772 1.00 95.38 182 ALA A N 1
ATOM 1487 C CA . ALA A 1 182 ? -12.065 8.345 15.045 1.00 95.38 182 ALA A CA 1
ATOM 1488 C C . ALA A 1 182 ? -13.240 7.637 14.342 1.00 95.38 182 ALA A C 1
ATOM 1490 O O . ALA A 1 182 ? -14.173 8.314 13.923 1.00 95.38 182 ALA A O 1
ATOM 1491 N N . LEU A 1 183 ? -13.215 6.303 14.210 1.00 94.69 183 LEU A N 1
ATOM 1492 C CA . LEU A 1 183 ? -14.351 5.532 13.690 1.00 94.69 183 LEU A CA 1
ATOM 1493 C C . LEU A 1 183 ? -15.449 5.335 14.740 1.00 94.69 183 LEU A C 1
ATOM 1495 O O . LEU A 1 183 ? -16.596 5.083 14.380 1.00 94.69 183 LEU A O 1
ATOM 1499 N N . PHE A 1 184 ? -15.113 5.414 16.029 1.00 94.25 184 PHE A N 1
ATOM 1500 C CA . PHE A 1 184 ? -16.095 5.278 17.098 1.00 94.25 184 PHE A CA 1
ATOM 1501 C C . PHE A 1 184 ? -16.877 6.576 17.281 1.00 94.25 184 PHE A C 1
ATOM 1503 O O . PHE A 1 184 ? -16.322 7.673 17.192 1.00 94.25 184 PHE A O 1
ATOM 1510 N N . THR A 1 185 ? -18.155 6.455 17.645 1.00 90.75 185 THR A N 1
ATOM 1511 C CA . THR A 1 185 ? -18.926 7.595 18.147 1.00 90.75 185 THR A CA 1
ATOM 1512 C C . THR A 1 185 ? -18.193 8.215 19.346 1.00 90.75 185 THR A C 1
ATOM 1514 O O . THR A 1 185 ? -17.748 7.471 20.233 1.00 90.75 185 THR A O 1
ATOM 1517 N N . PRO A 1 186 ? -18.046 9.554 19.404 1.00 89.75 186 PRO A N 1
ATOM 1518 C CA . PRO A 1 186 ? -17.317 10.220 20.475 1.00 89.75 186 PRO A CA 1
ATOM 1519 C C . PRO A 1 186 ? -17.776 9.770 21.863 1.00 89.75 186 PRO A C 1
ATOM 1521 O O . PRO A 1 186 ? -18.965 9.756 22.172 1.00 89.75 186 PRO A O 1
ATOM 1524 N N . GLY A 1 187 ? -16.814 9.395 22.704 1.00 87.00 187 GLY A N 1
ATOM 1525 C CA . GLY A 1 187 ? -17.070 8.951 24.070 1.00 87.00 187 GLY A CA 1
ATOM 1526 C C . GLY A 1 187 ? -17.381 7.462 24.234 1.00 87.00 187 GLY A C 1
ATOM 1527 O O . GLY A 1 187 ? -17.425 7.027 25.378 1.00 87.00 187 GLY A O 1
ATOM 1528 N N . LEU A 1 188 ? -17.540 6.663 23.169 1.00 91.00 188 LEU A N 1
ATOM 1529 C CA . LEU A 1 188 ? -17.755 5.207 23.296 1.00 91.00 188 LEU A CA 1
ATOM 1530 C C . LEU A 1 188 ? -16.483 4.413 23.616 1.00 91.00 188 LEU A C 1
ATOM 1532 O O . LEU A 1 188 ? -16.558 3.304 24.137 1.00 91.00 188 LEU A O 1
ATOM 1536 N N . THR A 1 189 ? -15.312 4.952 23.294 1.00 94.50 189 THR A N 1
ATOM 1537 C CA . THR A 1 189 ? -14.029 4.331 23.625 1.00 94.50 189 THR A CA 1
ATOM 1538 C C . THR A 1 189 ? -12.937 5.386 23.734 1.00 94.50 189 THR A C 1
ATOM 1540 O O . THR A 1 189 ? -13.147 6.562 23.429 1.00 94.50 189 THR A O 1
ATOM 1543 N N . ASP A 1 190 ? -11.758 4.957 24.167 1.00 94.62 190 ASP A N 1
ATOM 1544 C CA . ASP A 1 190 ? -10.569 5.787 24.251 1.00 94.62 190 ASP A CA 1
ATOM 1545 C C . ASP A 1 190 ? -9.317 5.036 23.777 1.00 94.62 190 ASP A C 1
ATOM 1547 O O . ASP A 1 190 ? -9.296 3.824 23.529 1.00 94.62 190 ASP A O 1
ATOM 1551 N N . LEU A 1 191 ? -8.223 5.785 23.659 1.00 95.38 191 LEU A N 1
ATOM 1552 C CA . LEU A 1 191 ? -6.949 5.257 23.192 1.00 95.38 191 LEU A CA 1
ATOM 1553 C C . LEU A 1 191 ? -6.351 4.203 24.140 1.00 95.38 191 LEU A C 1
ATOM 1555 O O . LEU A 1 191 ? -5.603 3.332 23.691 1.00 95.38 191 LEU A O 1
ATOM 1559 N N . GLN A 1 192 ? -6.636 4.278 25.444 1.00 95.81 192 GLN A N 1
ATOM 1560 C CA . GLN A 1 192 ? -6.111 3.321 26.423 1.00 95.81 192 GLN A CA 1
ATOM 1561 C C . GLN A 1 192 ? -6.809 1.971 26.293 1.00 95.81 192 GLN A C 1
ATOM 1563 O O . GLN A 1 192 ? -6.145 0.934 26.308 1.00 95.81 192 GLN A O 1
ATOM 1568 N N . THR A 1 193 ? -8.115 1.987 26.059 1.00 95.88 193 THR A N 1
ATOM 1569 C CA . THR A 1 193 ? -8.948 0.813 25.813 1.00 95.88 193 THR A CA 1
ATOM 1570 C C . THR A 1 193 ? -8.503 0.103 24.538 1.00 95.88 193 THR A C 1
ATOM 1572 O O . THR A 1 193 ? -8.191 -1.087 24.580 1.00 95.88 193 THR A O 1
ATOM 1575 N N . LEU A 1 194 ? -8.325 0.831 23.427 1.00 96.06 194 LEU A N 1
ATOM 1576 C CA . LEU A 1 194 ? -7.808 0.247 22.179 1.00 96.06 194 LEU A CA 1
ATOM 1577 C C . LEU A 1 194 ? -6.408 -0.371 22.353 1.00 96.06 194 LEU A C 1
ATOM 1579 O O . LEU A 1 194 ? -6.120 -1.454 21.835 1.00 96.06 194 LEU A O 1
ATOM 1583 N N . ARG A 1 195 ? -5.525 0.278 23.122 1.00 95.81 195 ARG A N 1
ATOM 1584 C CA . ARG A 1 195 ? -4.197 -0.275 23.446 1.00 95.81 195 ARG A CA 1
ATOM 1585 C C . ARG A 1 195 ? -4.288 -1.523 24.320 1.00 95.81 195 ARG A C 1
ATOM 1587 O O . ARG A 1 195 ? -3.520 -2.462 24.095 1.00 95.81 195 ARG A O 1
ATOM 1594 N N . ALA A 1 196 ? -5.195 -1.544 25.294 1.00 95.94 196 ALA A N 1
ATOM 1595 C CA . ALA A 1 196 ? -5.428 -2.693 26.160 1.00 95.94 196 ALA A CA 1
ATOM 1596 C C . ALA A 1 196 ? -5.958 -3.893 25.363 1.00 95.94 196 ALA A C 1
ATOM 1598 O O . ALA A 1 196 ? -5.418 -4.991 25.507 1.00 95.94 196 ALA A O 1
ATOM 1599 N N . LEU A 1 197 ? -6.915 -3.672 24.455 1.00 95.75 197 LEU A N 1
ATOM 1600 C CA . LEU A 1 197 ? -7.436 -4.688 23.536 1.00 95.75 197 LEU A CA 1
ATOM 1601 C C . LEU A 1 197 ? -6.329 -5.281 22.658 1.00 95.75 197 LEU A C 1
ATOM 1603 O O . LEU A 1 197 ? -6.152 -6.500 22.622 1.00 95.75 197 LEU A O 1
ATOM 1607 N N . ASN A 1 198 ? -5.514 -4.431 22.027 1.00 95.31 198 ASN A N 1
ATOM 1608 C CA . ASN A 1 198 ? -4.368 -4.882 21.233 1.00 95.31 198 ASN A CA 1
ATOM 1609 C C . ASN A 1 198 ? -3.355 -5.682 22.081 1.00 95.31 198 ASN A C 1
ATOM 1611 O O . ASN A 1 198 ? -2.851 -6.719 21.650 1.00 95.31 198 ASN A O 1
ATOM 1615 N N . LYS A 1 199 ? -3.065 -5.242 23.314 1.00 94.94 199 LYS A N 1
ATOM 1616 C CA . LYS A 1 199 ? -2.169 -5.967 24.232 1.00 94.94 199 LYS A CA 1
ATOM 1617 C C . LYS A 1 199 ? -2.739 -7.336 24.618 1.00 94.94 199 LYS A C 1
ATOM 1619 O O . LYS A 1 199 ? -1.989 -8.311 24.661 1.00 94.94 199 LYS A O 1
ATOM 1624 N N . ALA A 1 200 ? -4.042 -7.412 24.884 1.00 93.25 200 ALA A N 1
ATOM 1625 C CA . ALA A 1 200 ? -4.731 -8.651 25.230 1.00 93.25 200 ALA A CA 1
ATOM 1626 C C . ALA A 1 200 ? -4.768 -9.643 24.056 1.00 93.25 200 ALA A C 1
ATOM 1628 O O . ALA A 1 200 ? -4.602 -10.843 24.274 1.00 93.25 200 ALA A O 1
ATOM 1629 N N . ALA A 1 201 ? -4.934 -9.153 22.824 1.00 92.44 201 ALA A N 1
ATOM 1630 C CA . ALA A 1 201 ? -4.873 -9.967 21.613 1.00 92.44 201 ALA A CA 1
ATOM 1631 C C . ALA A 1 201 ? -3.458 -10.509 21.358 1.00 92.44 201 ALA A C 1
ATOM 1633 O O . ALA A 1 201 ? -3.285 -11.715 21.192 1.00 92.44 201 ALA A O 1
ATOM 1634 N N . LYS A 1 202 ? -2.431 -9.652 21.455 1.00 89.44 202 LYS A N 1
ATOM 1635 C CA . LYS A 1 202 ? -1.020 -10.048 21.305 1.00 89.44 202 LYS A CA 1
ATOM 1636 C C . LYS A 1 202 ? -0.584 -11.142 22.287 1.00 89.44 202 LYS A C 1
ATOM 1638 O O . LYS A 1 202 ? 0.272 -11.959 21.963 1.00 89.44 202 LYS A O 1
ATOM 1643 N N . ALA A 1 203 ? -1.128 -11.147 23.505 1.00 75.81 203 ALA A N 1
ATOM 1644 C CA . ALA A 1 203 ? -0.795 -12.149 24.520 1.00 75.81 203 ALA A CA 1
ATOM 1645 C C . ALA A 1 203 ? -1.362 -13.547 24.209 1.00 75.81 203 ALA A C 1
ATOM 1647 O O . ALA A 1 203 ? -0.898 -14.528 24.788 1.00 75.81 203 ALA A O 1
ATOM 1648 N N . LYS A 1 204 ? -2.358 -13.639 23.320 1.00 66.44 204 LYS A N 1
ATOM 1649 C CA . LYS A 1 204 ? -3.048 -14.889 22.973 1.00 66.44 204 LYS A CA 1
ATOM 1650 C C . LYS A 1 204 ? -2.552 -15.521 21.680 1.00 66.44 204 LYS A C 1
ATOM 1652 O O . LYS A 1 204 ? -2.824 -16.696 21.459 1.00 66.44 204 LYS A O 1
ATOM 1657 N N . THR A 1 205 ? -1.811 -14.791 20.850 1.00 56.56 205 THR A N 1
ATOM 1658 C CA . THR A 1 205 ? -1.104 -15.378 19.712 1.00 56.56 205 THR A CA 1
ATOM 1659 C C . THR A 1 205 ? 0.021 -16.262 20.262 1.00 56.56 205 THR A C 1
ATOM 1661 O O . THR A 1 205 ? 0.918 -15.736 20.932 1.00 56.56 205 THR A O 1
ATOM 1664 N N . PRO A 1 206 ? 0.007 -17.593 20.049 1.00 44.59 206 PRO A N 1
ATOM 1665 C CA . PRO A 1 206 ? 1.084 -18.444 20.526 1.00 44.59 206 PRO A CA 1
ATOM 1666 C C . PRO A 1 206 ? 2.379 -17.977 19.865 1.00 44.59 206 PRO A C 1
ATOM 1668 O O . PRO A 1 206 ? 2.539 -18.047 18.646 1.00 44.59 206 PRO A O 1
ATOM 1671 N N . LYS A 1 207 ? 3.314 -17.466 20.674 1.00 46.56 207 LYS A N 1
ATOM 1672 C CA . LYS A 1 207 ? 4.687 -17.261 20.221 1.00 46.56 207 LYS A CA 1
ATOM 1673 C C . LYS A 1 207 ? 5.177 -18.610 19.711 1.00 46.56 207 LYS A C 1
ATOM 1675 O O . LYS A 1 207 ? 5.308 -19.546 20.497 1.00 46.56 207 LYS A O 1
ATOM 1680 N N . LYS A 1 208 ? 5.450 -18.694 18.407 1.00 34.50 208 LYS A N 1
ATOM 1681 C CA . LYS A 1 208 ? 6.245 -19.766 17.802 1.00 34.50 208 LYS A CA 1
ATOM 1682 C C . LYS A 1 208 ? 7.416 -20.068 18.755 1.00 34.50 208 LYS A C 1
ATOM 1684 O O . LYS A 1 208 ? 8.102 -19.114 19.140 1.00 34.50 208 LYS A O 1
ATOM 1689 N N . PRO A 1 209 ? 7.610 -21.320 19.209 1.00 38.91 209 PRO A N 1
ATOM 1690 C CA . PRO A 1 209 ? 8.635 -21.614 20.197 1.00 38.91 209 PRO A CA 1
ATOM 1691 C C . PRO A 1 209 ? 9.988 -21.190 19.633 1.00 38.91 209 PRO A C 1
ATOM 1693 O O . PRO A 1 209 ? 10.350 -21.534 18.506 1.00 38.91 209 PRO A O 1
ATOM 1696 N N . ALA A 1 210 ? 10.698 -20.371 20.408 1.00 42.50 210 ALA A N 1
ATOM 1697 C CA . ALA A 1 210 ? 12.052 -19.964 20.095 1.00 42.50 210 ALA A CA 1
ATOM 1698 C C . ALA A 1 210 ? 12.908 -21.228 19.956 1.00 42.50 210 ALA A C 1
ATOM 1700 O O . ALA A 1 210 ? 12.979 -22.031 20.885 1.00 42.50 210 ALA A O 1
ATOM 1701 N N . GLN A 1 211 ? 13.545 -21.406 18.797 1.00 41.94 211 GLN A N 1
ATOM 1702 C CA . GLN A 1 211 ? 14.584 -22.417 18.649 1.00 41.94 211 GLN A CA 1
ATOM 1703 C C . GLN A 1 211 ? 15.660 -22.175 19.721 1.00 41.94 211 GLN A C 1
ATOM 1705 O O . GLN A 1 211 ? 16.136 -21.039 19.853 1.00 41.94 211 GLN A O 1
ATOM 1710 N N . PRO A 1 212 ? 16.058 -23.202 20.490 1.00 37.56 212 PRO A N 1
ATOM 1711 C CA . PRO A 1 212 ? 17.154 -23.076 21.434 1.00 37.56 212 PRO A CA 1
ATOM 1712 C C . PRO A 1 212 ? 18.443 -22.756 20.675 1.00 37.56 212 PRO A C 1
ATOM 1714 O O . PRO A 1 212 ? 18.860 -23.504 19.793 1.00 37.56 212 PRO A O 1
ATOM 1717 N N . LYS A 1 213 ? 19.095 -21.645 21.030 1.00 42.84 213 LYS A N 1
ATOM 1718 C CA . LYS A 1 213 ? 20.486 -21.396 20.645 1.00 42.84 213 LYS A CA 1
ATOM 1719 C C . LYS A 1 213 ? 21.358 -22.400 21.397 1.00 42.84 213 LYS A C 1
ATOM 1721 O O . LYS A 1 213 ? 21.521 -22.279 22.608 1.00 42.84 213 LYS A O 1
ATOM 1726 N N . THR A 1 214 ? 21.918 -23.374 20.691 1.00 35.50 214 THR A N 1
ATOM 1727 C CA . THR A 1 214 ? 23.002 -24.207 21.219 1.00 35.50 214 THR A CA 1
ATOM 1728 C C . THR A 1 214 ? 24.255 -23.347 21.418 1.00 35.50 214 THR A C 1
ATOM 1730 O O . THR A 1 214 ? 24.673 -22.667 20.477 1.00 35.50 214 THR A O 1
ATOM 1733 N N . PRO A 1 215 ? 24.873 -23.349 22.611 1.00 34.47 215 PRO A N 1
ATOM 1734 C CA . PRO A 1 215 ? 26.125 -22.652 22.854 1.00 34.47 215 PRO A CA 1
ATOM 1735 C C . PRO A 1 215 ? 27.290 -23.558 22.442 1.00 34.47 215 PRO A C 1
ATOM 1737 O O . PRO A 1 215 ? 27.451 -24.643 22.991 1.00 34.47 215 PRO A O 1
ATOM 1740 N N . VAL A 1 216 ? 28.137 -23.113 21.513 1.00 36.59 216 VAL A N 1
ATOM 1741 C CA . VAL A 1 216 ? 29.461 -23.723 21.322 1.00 36.59 216 VAL A CA 1
ATOM 1742 C C . VAL A 1 216 ? 30.486 -22.817 21.989 1.00 36.59 216 VAL A C 1
ATOM 1744 O O . VAL A 1 216 ? 30.684 -21.671 21.585 1.00 36.59 216 VAL A O 1
ATOM 1747 N N . LYS A 1 217 ? 31.098 -23.331 23.059 1.00 34.00 217 LYS A N 1
ATOM 1748 C CA . LYS A 1 217 ? 32.188 -22.708 23.811 1.00 34.00 217 LYS A CA 1
ATOM 1749 C C . LYS A 1 217 ? 33.407 -23.634 23.728 1.00 34.00 217 LYS A C 1
ATOM 1751 O O . LYS A 1 217 ? 33.291 -24.812 24.038 1.00 34.00 217 LYS A O 1
ATOM 1756 N N . GLY A 1 218 ? 34.552 -23.070 23.350 1.00 29.53 218 GLY A N 1
ATOM 1757 C CA . GLY A 1 218 ? 35.893 -23.675 23.376 1.00 29.53 218 GLY A CA 1
ATOM 1758 C C . GLY A 1 218 ? 36.819 -22.847 22.475 1.00 29.53 218 GLY A C 1
ATOM 1759 O O . GLY A 1 218 ? 36.668 -22.908 21.265 1.00 29.53 218 GLY A O 1
ATOM 1760 N N . ALA A 1 219 ? 37.499 -21.812 22.995 1.00 30.66 219 ALA A N 1
ATOM 1761 C CA . ALA A 1 219 ? 38.861 -21.840 23.575 1.00 30.66 219 ALA A CA 1
ATOM 1762 C C . ALA A 1 219 ? 39.930 -22.151 22.497 1.00 30.66 219 ALA A C 1
ATOM 1764 O O . ALA A 1 219 ? 39.772 -23.112 21.766 1.00 30.66 219 ALA A O 1
ATOM 1765 N N . THR A 1 220 ? 41.035 -21.428 22.284 1.00 30.44 220 THR A N 1
ATOM 1766 C CA . THR A 1 220 ? 41.735 -20.349 23.005 1.00 30.44 220 THR A CA 1
ATOM 1767 C C . THR A 1 220 ? 42.764 -19.726 22.045 1.00 30.44 220 THR A C 1
ATOM 1769 O O . THR A 1 220 ? 43.156 -20.338 21.057 1.00 30.44 220 THR A O 1
ATOM 1772 N N . ALA A 1 221 ? 43.193 -18.503 22.350 1.00 33.44 221 ALA A N 1
ATOM 1773 C CA . ALA A 1 221 ? 44.141 -17.685 21.599 1.00 33.44 221 ALA A CA 1
ATOM 1774 C C . ALA A 1 221 ? 45.582 -18.227 21.551 1.00 33.44 221 ALA A C 1
ATOM 1776 O O . ALA A 1 221 ? 46.049 -18.761 22.550 1.00 33.44 221 ALA A O 1
ATOM 1777 N N . VAL A 1 222 ? 46.324 -17.902 20.479 1.00 32.12 222 VAL A N 1
ATOM 1778 C CA . VAL A 1 222 ? 47.743 -17.496 20.556 1.00 32.12 222 VAL A CA 1
ATOM 1779 C C . VAL A 1 222 ? 48.027 -16.429 19.491 1.00 32.12 222 VAL A C 1
ATOM 1781 O O . VAL A 1 222 ? 47.921 -16.666 18.292 1.00 32.12 222 VAL A O 1
ATOM 1784 N N . ALA A 1 223 ? 48.407 -15.242 19.956 1.00 34.19 223 ALA A N 1
ATOM 1785 C CA . ALA A 1 223 ? 48.988 -14.169 19.164 1.00 34.19 223 ALA A CA 1
ATOM 1786 C C . ALA A 1 223 ? 50.489 -14.414 18.936 1.00 34.19 223 ALA A C 1
ATOM 1788 O O . ALA A 1 223 ? 51.179 -14.829 19.866 1.00 34.19 223 ALA A O 1
ATOM 1789 N N . LYS A 1 224 ? 51.021 -14.050 17.760 1.00 31.59 224 LYS A N 1
ATOM 1790 C CA . LYS A 1 224 ? 52.422 -13.615 17.599 1.00 31.59 224 LYS A CA 1
ATOM 1791 C C . LYS A 1 224 ? 52.600 -12.749 16.340 1.00 31.59 224 LYS A C 1
ATOM 1793 O O . LYS A 1 224 ? 52.389 -13.196 15.222 1.00 31.59 224 LYS A O 1
ATOM 1798 N N . LYS A 1 225 ? 52.994 -11.490 16.573 1.00 31.70 225 LYS A N 1
ATOM 1799 C CA . LYS A 1 225 ? 53.559 -10.515 15.618 1.00 31.70 225 LYS A CA 1
ATOM 1800 C C . LYS A 1 225 ? 54.821 -11.069 14.935 1.00 31.70 225 LYS A C 1
ATOM 1802 O O . LYS A 1 225 ? 55.664 -11.594 15.660 1.00 31.70 225 LYS A O 1
ATOM 1807 N N . LYS A 1 226 ? 55.055 -10.739 13.654 1.00 27.30 226 LYS A N 1
ATOM 1808 C CA . LYS A 1 226 ? 56.216 -9.920 13.221 1.00 27.30 226 LYS A CA 1
ATOM 1809 C C . LYS A 1 226 ? 56.135 -9.491 11.744 1.00 27.30 226 LYS A C 1
ATOM 1811 O O . LYS A 1 226 ? 55.784 -10.273 10.875 1.00 27.30 226 LYS A O 1
ATOM 1816 N N . THR A 1 227 ? 56.480 -8.226 11.539 1.00 29.58 227 THR A N 1
ATOM 1817 C CA . THR A 1 227 ? 56.697 -7.444 10.313 1.00 29.58 227 THR A CA 1
ATOM 1818 C C . THR A 1 227 ? 57.872 -7.953 9.470 1.00 29.58 227 THR A C 1
ATOM 1820 O O . THR A 1 227 ? 58.851 -8.367 10.082 1.00 29.58 227 THR A O 1
ATOM 1823 N N . THR A 1 228 ? 57.807 -7.799 8.135 1.00 29.66 228 THR A N 1
ATOM 1824 C CA . THR A 1 228 ? 58.886 -7.309 7.228 1.00 29.66 228 THR A CA 1
ATOM 1825 C C . THR A 1 228 ? 58.379 -7.231 5.771 1.00 29.66 228 THR A C 1
ATOM 1827 O O . THR A 1 228 ? 58.087 -8.260 5.173 1.00 29.66 228 THR A O 1
ATOM 1830 N N . GLU A 1 229 ? 58.294 -6.021 5.209 1.00 28.64 229 GLU A N 1
ATOM 1831 C CA . GLU A 1 229 ? 58.554 -5.720 3.777 1.00 28.64 229 GLU A CA 1
ATOM 1832 C C . GLU A 1 229 ? 60.088 -5.577 3.575 1.00 28.64 229 GLU A C 1
ATOM 1834 O O . GLU A 1 229 ? 60.772 -5.541 4.608 1.00 28.64 229 GLU A O 1
ATOM 1839 N N . PRO A 1 230 ? 60.682 -5.449 2.356 1.00 39.97 230 PRO A N 1
ATOM 1840 C CA . PRO A 1 230 ? 60.137 -5.099 1.020 1.00 39.97 230 PRO A CA 1
ATOM 1841 C C . PRO A 1 230 ? 60.556 -6.118 -0.089 1.00 39.97 230 PRO A C 1
ATOM 1843 O O . PRO A 1 230 ? 61.257 -7.082 0.193 1.00 39.97 230 PRO A O 1
ATOM 1846 N N . THR A 1 231 ? 60.181 -6.064 -1.380 1.00 26.73 231 THR A N 1
ATOM 1847 C CA . THR A 1 231 ? 60.692 -5.145 -2.428 1.00 26.73 231 THR A CA 1
ATOM 1848 C C . THR A 1 231 ? 60.072 -5.506 -3.806 1.00 26.73 231 THR A C 1
ATOM 1850 O O . THR A 1 231 ? 59.995 -6.678 -4.153 1.00 26.73 231 THR A O 1
ATOM 1853 N N . THR A 1 232 ? 59.659 -4.476 -4.564 1.00 28.42 232 THR A N 1
ATOM 1854 C CA . THR A 1 232 ? 59.614 -4.285 -6.045 1.00 28.42 232 THR A CA 1
ATOM 1855 C C . THR A 1 232 ? 59.257 -5.424 -7.019 1.00 28.42 232 THR A C 1
ATOM 1857 O O . THR A 1 232 ? 60.029 -6.359 -7.184 1.00 28.42 232 THR A O 1
ATOM 1860 N N . ALA A 1 233 ? 58.244 -5.193 -7.866 1.00 28.73 233 ALA A N 1
ATOM 1861 C CA . ALA A 1 233 ? 58.382 -5.040 -9.331 1.00 28.73 233 ALA A CA 1
ATOM 1862 C C . ALA A 1 233 ? 57.006 -4.758 -9.970 1.00 28.73 233 ALA A C 1
ATOM 1864 O O . ALA A 1 233 ? 55.978 -5.226 -9.493 1.00 28.73 233 ALA A O 1
ATOM 1865 N N . GLY A 1 234 ? 56.993 -3.910 -10.998 1.00 25.84 234 GLY A N 1
ATOM 1866 C CA . GLY A 1 234 ? 55.805 -3.209 -11.478 1.00 25.84 234 GLY A CA 1
ATOM 1867 C C . GLY A 1 234 ? 54.946 -3.921 -12.522 1.00 25.84 234 GLY A C 1
ATOM 1868 O O . GLY A 1 234 ? 55.329 -4.932 -13.091 1.00 25.84 234 GLY A O 1
ATOM 1869 N N . ALA A 1 235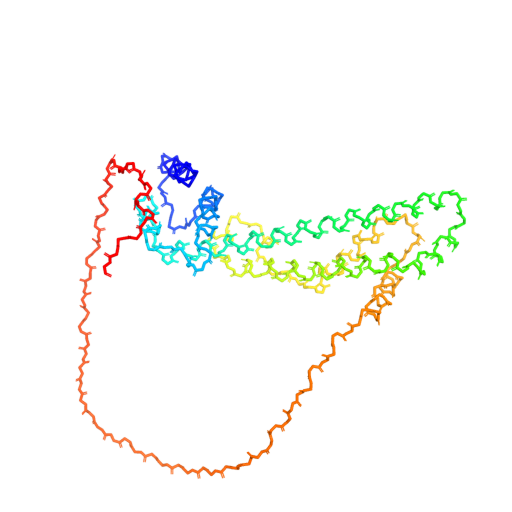 ? 53.799 -3.302 -12.803 1.00 29.53 235 ALA A N 1
ATOM 1870 C CA . ALA A 1 235 ? 53.229 -3.110 -14.139 1.00 29.53 235 ALA A CA 1
ATOM 1871 C C . ALA A 1 235 ? 51.953 -2.263 -13.998 1.00 29.53 235 ALA A C 1
ATOM 1873 O O . ALA A 1 235 ? 50.954 -2.696 -13.429 1.00 29.53 235 ALA A O 1
ATOM 1874 N N . ALA A 1 236 ? 51.991 -1.031 -14.503 1.00 35.16 236 ALA A N 1
ATOM 1875 C CA . ALA A 1 236 ? 50.805 -0.200 -14.671 1.00 35.16 236 ALA A CA 1
ATOM 1876 C C . ALA A 1 236 ? 49.958 -0.724 -15.847 1.00 35.16 236 ALA A C 1
ATOM 1878 O O . ALA A 1 236 ? 50.530 -0.990 -16.907 1.00 35.16 236 ALA A O 1
ATOM 1879 N N . PRO A 1 237 ? 48.617 -0.806 -15.751 1.00 36.47 237 PRO A N 1
ATOM 1880 C CA . PRO A 1 237 ? 47.794 -0.994 -16.930 1.00 36.47 237 PRO A CA 1
ATOM 1881 C C . PRO A 1 237 ? 47.419 0.367 -17.531 1.00 36.47 237 PRO A C 1
ATOM 1883 O O . PRO A 1 237 ? 46.839 1.252 -16.900 1.00 36.47 237 PRO A O 1
ATOM 1886 N N . VAL A 1 238 ? 47.796 0.503 -18.796 1.00 33.19 238 VAL A N 1
ATOM 1887 C CA . VAL A 1 238 ? 47.558 1.618 -19.710 1.00 33.19 238 VAL A CA 1
ATOM 1888 C C . VAL A 1 238 ? 46.063 1.950 -19.821 1.00 33.19 238 VAL A C 1
ATOM 1890 O O . VAL A 1 238 ? 45.239 1.090 -20.132 1.00 33.19 238 VAL A O 1
ATOM 1893 N N . LYS A 1 239 ? 45.723 3.233 -19.641 1.00 39.66 239 LYS A N 1
ATOM 1894 C CA . LYS A 1 239 ? 44.407 3.815 -19.949 1.00 39.66 239 LYS A CA 1
ATOM 1895 C C . LYS A 1 239 ? 44.108 3.667 -21.447 1.00 39.66 239 LYS A C 1
ATOM 1897 O O . LYS A 1 239 ? 44.634 4.428 -22.257 1.00 39.66 239 LYS A O 1
ATOM 1902 N N . ARG A 1 240 ? 43.227 2.738 -21.833 1.00 34.19 240 ARG A N 1
ATOM 1903 C CA . ARG A 1 240 ? 42.616 2.754 -23.172 1.00 34.19 240 ARG A CA 1
ATOM 1904 C C . ARG A 1 240 ? 41.428 3.714 -23.170 1.00 34.19 240 ARG A C 1
ATOM 1906 O O . ARG A 1 240 ? 40.376 3.429 -22.610 1.00 34.19 240 ARG A O 1
ATOM 1913 N N . SER A 1 241 ? 41.647 4.871 -23.787 1.00 33.84 241 SER A N 1
ATOM 1914 C CA . SER A 1 241 ? 40.617 5.831 -24.184 1.00 33.84 241 SER A CA 1
ATOM 1915 C C . SER A 1 241 ? 39.620 5.156 -25.132 1.00 33.84 241 SER A C 1
ATOM 1917 O O . SER A 1 241 ? 39.988 4.756 -26.237 1.00 33.84 241 SER A O 1
ATOM 1919 N N . ILE A 1 242 ? 38.367 5.003 -24.698 1.00 38.69 242 ILE A N 1
ATOM 1920 C CA . ILE A 1 242 ? 37.256 4.595 -25.563 1.00 38.69 242 ILE A CA 1
ATOM 1921 C C . ILE A 1 242 ? 36.588 5.882 -26.050 1.00 38.69 242 ILE A C 1
ATOM 1923 O O . ILE A 1 242 ? 36.060 6.660 -25.256 1.00 38.69 242 ILE A O 1
ATOM 1927 N N . LYS A 1 243 ? 36.656 6.122 -27.362 1.00 32.91 243 LYS A N 1
ATOM 1928 C CA . LYS A 1 243 ? 35.981 7.242 -28.030 1.00 32.91 243 LYS A CA 1
ATOM 1929 C C . LYS A 1 243 ? 34.460 7.143 -27.815 1.00 32.91 243 LYS A C 1
ATOM 1931 O O . LYS A 1 243 ? 33.931 6.032 -27.828 1.00 32.91 243 LYS A O 1
ATOM 1936 N N . PRO A 1 244 ? 33.744 8.270 -27.662 1.00 37.03 244 PRO A N 1
ATOM 1937 C CA . PRO A 1 244 ? 32.295 8.255 -27.502 1.00 37.03 244 PRO A CA 1
ATOM 1938 C C . PRO A 1 244 ? 31.628 7.693 -28.764 1.00 37.03 244 PRO A C 1
ATOM 1940 O O . PRO A 1 244 ? 31.904 8.141 -29.879 1.00 37.03 244 PRO A O 1
ATOM 1943 N N . PHE A 1 245 ? 30.755 6.702 -28.577 1.00 32.97 245 PHE A N 1
ATOM 1944 C CA . PHE A 1 245 ? 29.898 6.167 -29.630 1.00 32.97 245 PHE A CA 1
ATOM 1945 C C . PHE A 1 245 ? 28.980 7.292 -30.123 1.00 32.97 245 PHE A C 1
ATOM 1947 O O . PHE A 1 245 ? 28.170 7.823 -29.360 1.00 32.97 245 PHE A O 1
ATOM 1954 N N . LYS A 1 246 ? 29.123 7.684 -31.393 1.00 36.00 246 LYS A N 1
ATOM 1955 C CA . LYS A 1 246 ? 28.130 8.525 -32.062 1.00 36.00 246 LYS A CA 1
ATOM 1956 C C . LYS A 1 246 ? 26.848 7.706 -32.192 1.00 36.00 246 LYS A C 1
ATOM 1958 O O . LYS A 1 246 ? 26.860 6.638 -32.798 1.00 36.00 246 LYS A O 1
ATOM 1963 N N . SER A 1 247 ? 25.778 8.223 -31.595 1.00 40.22 247 SER A N 1
ATOM 1964 C CA . SER A 1 247 ? 24.403 7.776 -31.795 1.00 40.22 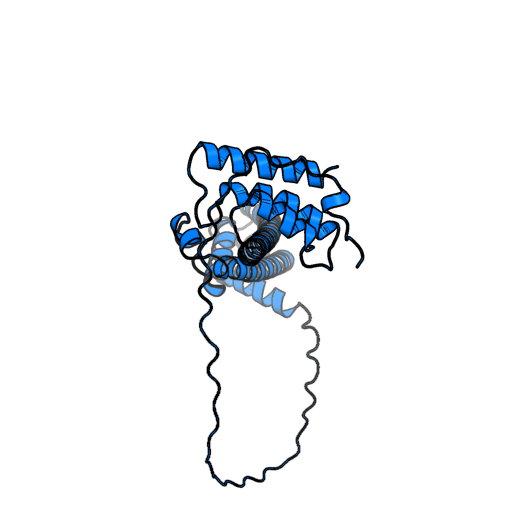247 SER A CA 1
ATOM 1965 C C . SER A 1 247 ? 24.107 7.692 -33.292 1.00 40.22 247 SER A C 1
ATOM 1967 O O . SER A 1 247 ? 24.200 8.695 -34.000 1.00 40.22 247 SER A O 1
ATOM 1969 N N . ARG A 1 248 ? 23.790 6.489 -33.769 1.00 40.81 248 ARG A N 1
ATOM 1970 C CA . ARG A 1 248 ? 23.104 6.275 -35.038 1.00 40.81 248 ARG A CA 1
ATOM 1971 C C . ARG A 1 248 ? 21.690 5.879 -34.638 1.00 40.81 248 ARG A C 1
ATOM 1973 O O . ARG A 1 248 ? 21.476 4.738 -34.242 1.00 40.81 248 ARG A O 1
ATOM 1980 N N . MET A 1 249 ? 20.771 6.843 -34.640 1.00 42.44 249 MET A N 1
ATOM 1981 C CA . MET A 1 249 ? 19.348 6.521 -34.629 1.00 42.44 249 MET A CA 1
ATOM 1982 C C . MET A 1 249 ? 19.102 5.714 -35.907 1.00 42.44 249 MET A C 1
ATOM 1984 O O . MET A 1 249 ? 19.356 6.203 -37.005 1.00 42.44 249 MET A O 1
ATOM 1988 N N . MET A 1 250 ? 18.801 4.425 -35.757 1.00 42.62 250 MET A N 1
ATOM 1989 C CA . MET A 1 250 ? 18.274 3.619 -36.852 1.00 42.62 250 MET A CA 1
ATOM 1990 C C . MET A 1 250 ? 16.818 4.046 -37.003 1.00 42.62 250 MET A C 1
ATOM 1992 O O . MET A 1 250 ? 16.036 3.840 -36.080 1.00 42.62 250 MET A O 1
ATOM 1996 N N . ASP A 1 251 ? 16.497 4.672 -38.133 1.00 47.44 251 ASP A N 1
ATOM 1997 C CA . ASP A 1 251 ? 15.172 5.229 -38.432 1.00 47.44 251 ASP A CA 1
ATOM 1998 C C . ASP A 1 251 ? 14.078 4.174 -38.662 1.00 47.44 251 ASP A C 1
ATOM 2000 O O . ASP A 1 251 ? 12.934 4.541 -38.859 1.00 47.44 251 ASP A O 1
ATOM 2004 N N . ASP A 1 252 ? 14.374 2.877 -38.553 1.00 45.91 252 ASP A N 1
ATOM 2005 C CA . ASP A 1 252 ? 13.344 1.843 -38.454 1.00 45.91 252 ASP A CA 1
ATOM 2006 C C . ASP A 1 252 ? 13.855 0.694 -37.584 1.00 45.91 252 ASP A C 1
ATOM 2008 O O . ASP A 1 252 ? 14.795 -0.026 -37.936 1.00 45.91 252 ASP A O 1
ATOM 2012 N N . THR A 1 253 ? 13.253 0.536 -36.403 1.00 46.81 253 THR A N 1
ATOM 2013 C CA . THR A 1 253 ? 13.547 -0.608 -35.536 1.00 46.81 253 THR A CA 1
ATOM 2014 C C . THR A 1 253 ? 12.703 -1.790 -36.016 1.00 46.81 253 THR A C 1
ATOM 2016 O O . THR A 1 253 ? 11.478 -1.658 -36.051 1.00 46.81 253 THR A O 1
ATOM 2019 N N . PRO A 1 254 ? 13.299 -2.944 -36.370 1.00 48.66 254 PRO A N 1
ATOM 2020 C CA . PRO A 1 254 ? 12.539 -4.074 -36.890 1.00 48.66 254 PRO A CA 1
ATOM 2021 C C . PRO A 1 254 ? 11.438 -4.535 -35.909 1.00 48.66 254 PRO A C 1
ATOM 2023 O O . PRO A 1 254 ? 11.565 -4.344 -34.688 1.00 48.66 254 PRO A O 1
ATOM 2026 N N . PRO A 1 255 ? 10.329 -5.098 -36.427 1.00 52.06 255 PRO A N 1
ATOM 2027 C CA . PRO A 1 255 ? 9.273 -5.666 -35.597 1.00 52.06 255 PRO A CA 1
ATOM 2028 C C . PRO A 1 255 ? 9.817 -6.860 -34.805 1.00 52.06 255 PRO A C 1
ATOM 2030 O O . PRO A 1 255 ? 10.581 -7.663 -35.337 1.00 52.06 255 PRO A O 1
ATOM 2033 N N . PHE A 1 256 ? 9.430 -6.961 -33.534 1.00 52.22 256 PHE A N 1
ATOM 2034 C CA . PHE A 1 256 ? 9.892 -8.027 -32.645 1.00 52.22 256 PHE A CA 1
ATOM 2035 C C . PHE A 1 256 ? 9.188 -9.352 -32.939 1.00 52.22 256 PHE A C 1
ATOM 2037 O O . PHE A 1 256 ? 7.975 -9.382 -33.172 1.00 52.22 256 PHE A O 1
ATOM 2044 N N . ALA A 1 257 ? 9.938 -10.447 -32.867 1.00 64.44 257 ALA A N 1
ATOM 2045 C CA . ALA A 1 257 ? 9.433 -11.807 -33.016 1.00 64.44 257 ALA A CA 1
ATOM 2046 C C . ALA A 1 257 ? 9.488 -12.559 -31.677 1.00 64.44 257 ALA A C 1
ATOM 2048 O O . ALA A 1 257 ? 10.266 -12.220 -30.789 1.00 64.44 257 ALA A O 1
ATOM 2049 N N . GLU A 1 258 ? 8.686 -13.617 -31.520 1.00 55.09 258 GLU A N 1
ATOM 2050 C CA . GLU A 1 258 ? 8.745 -14.477 -30.320 1.00 55.09 258 GLU A CA 1
ATOM 2051 C C . GLU A 1 258 ? 10.139 -15.103 -30.127 1.00 55.09 258 GLU A C 1
ATOM 2053 O O . GLU A 1 258 ? 10.592 -15.252 -28.996 1.00 55.09 258 GLU A O 1
ATOM 2058 N N . ALA A 1 259 ? 10.868 -15.324 -31.224 1.00 60.81 259 ALA A N 1
ATOM 2059 C CA . ALA A 1 259 ? 12.249 -15.799 -31.229 1.00 60.81 259 ALA A CA 1
ATOM 2060 C C . ALA A 1 259 ? 13.249 -14.844 -30.543 1.00 60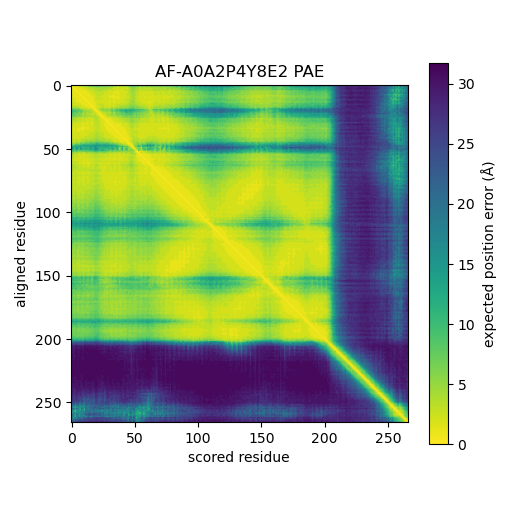.81 259 ALA A C 1
ATOM 2062 O O . ALA A 1 259 ? 14.278 -15.301 -30.057 1.00 60.81 259 ALA A O 1
ATOM 2063 N N . ASP A 1 260 ? 12.952 -13.541 -30.427 1.00 58.56 260 ASP A N 1
ATOM 2064 C CA . ASP A 1 260 ? 13.807 -12.588 -29.690 1.00 58.56 260 ASP A CA 1
ATOM 2065 C C . ASP A 1 260 ? 13.802 -12.846 -28.168 1.00 58.56 260 ASP A C 1
ATOM 2067 O O . ASP A 1 260 ? 14.602 -12.278 -27.413 1.00 58.56 260 ASP A O 1
ATOM 2071 N N . PHE A 1 261 ? 12.882 -13.696 -27.705 1.00 56.72 261 PHE A N 1
ATOM 2072 C CA . PHE A 1 261 ? 12.722 -14.108 -26.313 1.00 56.72 261 PHE A CA 1
ATOM 2073 C C . PHE A 1 261 ? 13.187 -15.549 -26.057 1.00 56.72 261 PHE A C 1
ATOM 2075 O O . PHE A 1 261 ? 13.233 -15.967 -24.898 1.00 56.72 261 PHE A O 1
ATOM 2082 N N . GLU A 1 262 ? 13.562 -16.287 -27.102 1.00 53.81 262 GLU A N 1
ATOM 2083 C CA . GLU A 1 262 ? 14.110 -17.640 -27.006 1.00 53.81 262 GLU A CA 1
ATOM 2084 C C . GLU A 1 262 ? 15.649 -17.590 -26.909 1.00 53.81 262 GLU A C 1
ATOM 2086 O O . GLU A 1 262 ? 16.308 -16.705 -27.456 1.00 53.81 262 GLU A O 1
ATOM 2091 N N . GLU A 1 263 ? 16.252 -18.502 -26.138 1.00 51.84 263 GLU A N 1
ATOM 2092 C CA . GLU A 1 263 ? 17.715 -18.605 -26.040 1.00 51.84 263 GLU A CA 1
ATOM 2093 C C . GLU A 1 263 ? 18.276 -19.218 -27.333 1.00 51.84 263 GLU A C 1
ATOM 2095 O O . GLU A 1 263 ? 17.853 -20.292 -27.752 1.00 51.84 263 GLU A O 1
ATOM 2100 N N . VAL A 1 264 ? 19.280 -18.567 -27.933 1.00 49.16 264 VAL A N 1
ATOM 2101 C CA . VAL A 1 264 ? 20.200 -19.236 -28.862 1.00 49.16 264 VAL A CA 1
ATOM 2102 C C . VAL A 1 264 ? 21.121 -20.097 -28.001 1.00 49.16 264 VAL A C 1
ATOM 2104 O O . VAL A 1 264 ? 21.961 -19.552 -27.281 1.00 49.16 264 VAL A O 1
ATOM 2107 N N . GLU A 1 265 ? 20.937 -21.417 -28.028 1.00 41.69 265 GLU A N 1
ATOM 2108 C CA . GLU A 1 265 ? 21.891 -22.353 -27.428 1.00 41.69 265 GLU A CA 1
ATOM 2109 C C . GLU A 1 265 ? 23.275 -22.135 -28.066 1.00 41.69 265 GLU A C 1
ATOM 2111 O O . GLU A 1 265 ? 23.432 -22.206 -29.288 1.00 41.69 265 GLU A O 1
ATOM 2116 N N . GLN A 1 266 ? 24.272 -21.833 -27.232 1.00 35.00 266 GLN A N 1
ATOM 2117 C CA . GLN A 1 266 ? 25.695 -21.955 -27.553 1.00 35.00 266 GLN A CA 1
ATOM 2118 C C . GLN A 1 266 ? 26.343 -22.905 -26.558 1.00 35.00 266 GLN A C 1
ATOM 2120 O O . GLN A 1 266 ? 26.075 -22.741 -25.344 1.00 35.00 266 GLN A O 1
#

Sequence (266 aa):
AEVVRKLEVLRTAVQELAETAPIPKVFPRSLDEPLRAVDKLVVEAHPNKWRVTGYFATLMTFLPYTKQYLKSNMLRLEARDVARNEREKLDSSIEVLTQLVAAYGTRGITESIDTVKADIAKDKELGTKLHALLELQDEWVSKENDYRQMLKTEDKKHMKEPDYKPLNQRQERNRMFNRILALFTPGLTDLQTLRALNKAAKAKTPKKPAQPKTPVKGATAVAKKKTTEPTTAGAAPVKRSIKPFKSRMMDDTPPFAEADFEEVEQ

Secondary structure (DSSP, 8-state):
-HHHHHHHHHHHHHHHHHHHSPPPSS--GGGHHHHHHHHHHHHHH-TTSSS-HHHHHHHHHHS-S-HHHHHHHHHHHHHHHHHHHHHHHHHHHHHHHHHHHHHHHHHHHHS-HHHHHHHHHH-HHHHHHHHHHHHHHHHHHHHHHHHHHT--HHHHHTS-HHHHSPPPHHHHHHHHHHHHHTTSPTTS--HHHHHHHHHHHHTTS---PPPP-----------------------PPP----PPPPP---S-PPPP-GGGGS----

Organism: NCBI:txid4796

Radius of gyration: 28.66 Å; Cα contacts (8 Å, |Δi|>4): 172; chains: 1; bounding box: 91×40×68 Å